Protein AF-0000000081336484 (afdb_homodimer)

InterPro domains:
  IPR008622 Flagellar protein FliT [PF05400] (4-94)

Radius of gyration: 21.66 Å; Cα contacts (8 Å, |Δi|>4): 142; chains: 2; bounding box: 27×75×52 Å

Sequence (196 aa):
MSHALQRIDETREALVDALAQRNWDAIGELDLGCRAVIDEALHNAPVDEGALREKLESLLAVYQQLLEVTTGERQAIFEEMSQINRAQNASKVYHLFGMSHALQRIDETREALVDALAQRNWDAIGELDLGCRAVIDEALHNAPVDEGALREKLESLLAVYQQLLEVTTGERQAIFEEMSQINRAQNASKVYHLFG

Structure (mmCIF, N/CA/C/O backbone):
data_AF-0000000081336484-model_v1
#
loop_
_entity.id
_entity.type
_entity.pdbx_description
1 polymer 'Flagellar protein FliT'
#
loop_
_atom_site.group_PDB
_atom_site.id
_atom_site.type_symbol
_atom_site.label_atom_id
_atom_site.label_alt_id
_atom_site.label_comp_id
_atom_site.label_asym_id
_atom_site.label_entity_id
_atom_site.label_seq_id
_atom_site.pdbx_PDB_ins_code
_atom_site.Cartn_x
_atom_site.Cartn_y
_atom_site.Cartn_z
_atom_site.occupancy
_atom_site.B_iso_or_equiv
_atom_site.auth_seq_id
_atom_site.auth_comp_id
_atom_site.auth_asym_id
_atom_site.auth_atom_id
_atom_site.pdbx_PDB_model_num
ATOM 1 N N . MET A 1 1 ? -10.133 26.406 -0.044 1 64.25 1 MET A N 1
ATOM 2 C CA . MET A 1 1 ? -9.055 25.422 -0.149 1 64.25 1 MET A CA 1
ATOM 3 C C . MET A 1 1 ? -8.195 25.688 -1.378 1 64.25 1 MET A C 1
ATOM 5 O O . MET A 1 1 ? -8.695 26.172 -2.398 1 64.25 1 MET A O 1
ATOM 9 N N . SER A 1 2 ? -6.906 25.656 -1.178 1 79.88 2 SER A N 1
ATOM 10 C CA . SER A 1 2 ? -6.012 25.922 -2.303 1 79.88 2 SER A CA 1
ATOM 11 C C . SER A 1 2 ? -6.176 24.875 -3.395 1 79.88 2 SER A C 1
ATOM 13 O O . SER A 1 2 ? -6.672 23.766 -3.135 1 79.88 2 SER A O 1
ATOM 15 N N . HIS A 1 3 ? -5.953 25.281 -4.492 1 83.25 3 HIS A N 1
ATOM 16 C CA . HIS A 1 3 ? -6.051 24.375 -5.637 1 83.25 3 HIS A CA 1
ATOM 17 C C . HIS A 1 3 ? -5.219 23.125 -5.422 1 83.25 3 HIS A C 1
ATOM 19 O O . HIS A 1 3 ? -5.664 22.016 -5.742 1 83.25 3 HIS A O 1
ATOM 25 N N . ALA A 1 4 ? -4.133 23.297 -4.824 1 83.38 4 ALA A N 1
ATOM 26 C CA . ALA A 1 4 ? -3.229 22.172 -4.594 1 83.38 4 ALA A CA 1
ATOM 27 C C . ALA A 1 4 ? -3.83 21.172 -3.604 1 83.38 4 ALA A C 1
ATOM 29 O O . ALA A 1 4 ? -3.709 19.953 -3.785 1 83.38 4 ALA A O 1
ATOM 30 N N . LEU A 1 5 ? -4.527 21.609 -2.609 1 88.56 5 LEU A N 1
ATOM 31 C CA . LEU A 1 5 ? -5.156 20.734 -1.617 1 88.56 5 LEU A CA 1
ATOM 32 C C . LEU A 1 5 ? -6.348 20 -2.217 1 88.56 5 LEU A C 1
ATOM 34 O O . LEU A 1 5 ? -6.598 18.844 -1.885 1 88.56 5 LEU A O 1
ATOM 38 N N . GLN A 1 6 ? -6.953 20.719 -3.021 1 89.69 6 GLN A N 1
ATOM 39 C CA . GLN A 1 6 ? -8.086 20.094 -3.703 1 89.69 6 GLN A CA 1
ATOM 40 C C . GLN A 1 6 ? -7.629 18.938 -4.586 1 89.69 6 GLN A C 1
ATOM 42 O O . GLN A 1 6 ? -8.328 17.922 -4.711 1 89.69 6 GLN A O 1
ATOM 47 N N . ARG A 1 7 ? -6.535 19.078 -5.117 1 91.75 7 ARG A N 1
ATOM 48 C CA . ARG A 1 7 ? -6.008 18.031 -5.988 1 91.75 7 ARG A CA 1
ATOM 49 C C . ARG A 1 7 ? -5.66 16.781 -5.191 1 91.75 7 ARG A C 1
ATOM 51 O O . ARG A 1 7 ? -5.758 15.664 -5.707 1 91.75 7 ARG A O 1
ATOM 58 N N . ILE A 1 8 ? -5.297 16.875 -3.982 1 94.25 8 ILE A N 1
ATOM 59 C CA . ILE A 1 8 ? -5.031 15.734 -3.119 1 94.25 8 ILE A CA 1
ATOM 60 C C . ILE A 1 8 ? -6.324 14.953 -2.887 1 94.25 8 ILE A C 1
ATOM 62 O O . ILE A 1 8 ? -6.336 13.727 -2.955 1 94.25 8 ILE A O 1
ATOM 66 N N . ASP A 1 9 ? -7.41 15.734 -2.654 1 95.31 9 ASP A N 1
ATOM 67 C CA . ASP A 1 9 ? -8.703 15.078 -2.455 1 95.31 9 ASP A CA 1
ATOM 68 C C . ASP A 1 9 ? -9.141 14.336 -3.715 1 95.31 9 ASP A C 1
ATOM 70 O O . ASP A 1 9 ? -9.656 13.219 -3.637 1 95.31 9 ASP A O 1
ATOM 74 N N . GLU A 1 10 ? -8.891 14.969 -4.801 1 96.06 10 GLU A N 1
ATOM 75 C CA . GLU A 1 10 ? -9.305 14.375 -6.07 1 96.06 10 GLU A CA 1
ATOM 76 C C . GLU A 1 10 ? -8.516 13.094 -6.359 1 96.06 10 GLU A C 1
ATOM 78 O O . GLU A 1 10 ? -9.094 12.086 -6.777 1 96.06 10 GLU A O 1
ATOM 83 N N . THR A 1 11 ? -7.246 13.141 -6.109 1 96.06 11 THR A N 1
ATOM 84 C CA . THR A 1 11 ? -6.414 11.961 -6.348 1 96.06 11 THR A CA 1
ATOM 85 C C . THR A 1 11 ? -6.734 10.859 -5.344 1 96.06 11 THR A C 1
ATOM 87 O O . THR A 1 11 ? -6.746 9.68 -5.691 1 96.06 11 THR A O 1
ATOM 90 N N . ARG A 1 12 ? -6.988 11.227 -4.145 1 97.81 12 ARG A N 1
ATOM 91 C CA . ARG A 1 12 ? -7.398 10.273 -3.121 1 97.81 12 ARG A CA 1
ATOM 92 C C . ARG A 1 12 ? -8.672 9.547 -3.531 1 97.81 12 ARG A C 1
ATOM 94 O O . ARG A 1 12 ? -8.75 8.32 -3.445 1 97.81 12 ARG A O 1
ATOM 101 N N . GLU A 1 13 ? -9.641 10.336 -4.012 1 98.12 13 GLU A N 1
ATOM 102 C CA . GLU A 1 13 ? -10.906 9.75 -4.438 1 98.12 13 GLU A CA 1
ATOM 103 C C . GLU A 1 13 ? -10.719 8.82 -5.625 1 98.12 13 GLU A C 1
ATOM 105 O O . GLU A 1 13 ? -11.359 7.766 -5.707 1 98.12 13 GLU A O 1
ATOM 110 N N . ALA A 1 14 ? -9.883 9.211 -6.512 1 98.19 14 ALA A N 1
ATOM 111 C CA . ALA A 1 14 ? -9.594 8.367 -7.672 1 98.19 14 ALA A CA 1
ATOM 112 C C . ALA A 1 14 ? -8.93 7.062 -7.25 1 98.19 14 ALA A C 1
ATOM 114 O O . ALA A 1 14 ? -9.234 6 -7.797 1 98.19 14 ALA A O 1
ATOM 115 N N . LEU A 1 15 ? -8.07 7.109 -6.281 1 98.62 15 LEU A N 1
ATOM 116 C CA . LEU A 1 15 ? -7.43 5.91 -5.754 1 98.62 15 LEU A CA 1
ATOM 117 C C . LEU A 1 15 ? -8.453 4.988 -5.098 1 98.62 15 LEU A C 1
ATOM 119 O O . LEU A 1 15 ? -8.398 3.771 -5.277 1 98.62 15 LEU A O 1
ATOM 123 N N . VAL A 1 16 ? -9.391 5.574 -4.402 1 98.44 16 VAL A N 1
ATOM 124 C CA . VAL A 1 16 ? -10.438 4.809 -3.736 1 98.44 16 VAL A CA 1
ATOM 125 C C . VAL A 1 16 ? -11.305 4.105 -4.781 1 98.44 16 VAL A C 1
ATOM 127 O O . VAL A 1 16 ? -11.625 2.924 -4.633 1 98.44 16 VAL A O 1
ATOM 130 N N . ASP A 1 17 ? -11.609 4.871 -5.781 1 98.38 17 ASP A N 1
ATOM 131 C CA . ASP A 1 17 ? -12.414 4.305 -6.863 1 98.38 17 ASP A CA 1
ATOM 132 C C . ASP A 1 17 ? -11.672 3.164 -7.555 1 98.38 17 ASP A C 1
ATOM 134 O O . ASP A 1 17 ? -12.266 2.119 -7.844 1 98.38 17 ASP A O 1
ATOM 138 N N . ALA A 1 18 ? -10.398 3.369 -7.883 1 98.25 18 ALA A N 1
ATOM 139 C CA . ALA A 1 18 ? -9.586 2.342 -8.531 1 98.25 18 ALA A CA 1
ATOM 140 C C . ALA A 1 18 ? -9.461 1.103 -7.648 1 98.25 18 ALA A C 1
ATOM 142 O O . ALA A 1 18 ? -9.492 -0.026 -8.141 1 98.25 18 ALA A O 1
ATOM 143 N N . LEU A 1 19 ? -9.32 1.273 -6.375 1 97.94 19 LEU A N 1
ATOM 144 C CA . LEU A 1 19 ? -9.234 0.157 -5.441 1 97.94 19 LEU A CA 1
ATOM 145 C C . LEU A 1 19 ? -10.531 -0.647 -5.434 1 97.94 19 LEU A C 1
ATOM 147 O O . LEU A 1 19 ? -10.5 -1.88 -5.445 1 97.94 19 LEU A O 1
ATOM 151 N N . ALA A 1 20 ? -11.695 0.087 -5.43 1 96.88 20 ALA A N 1
ATOM 152 C CA . ALA A 1 20 ? -13 -0.564 -5.426 1 96.88 20 ALA A CA 1
ATOM 153 C C . ALA A 1 20 ? -13.172 -1.456 -6.652 1 96.88 20 ALA A C 1
ATOM 155 O O . ALA A 1 20 ? -13.844 -2.488 -6.59 1 96.88 20 ALA A O 1
ATOM 156 N N . GLN A 1 21 ? -12.484 -1.122 -7.73 1 96.75 21 GLN A N 1
ATOM 157 C CA . GLN A 1 21 ? -12.586 -1.864 -8.984 1 96.75 21 GLN A CA 1
ATOM 158 C C . GLN A 1 21 ? -11.422 -2.842 -9.133 1 96.75 21 GLN A C 1
ATOM 160 O O . GLN A 1 21 ? -11.32 -3.549 -10.141 1 96.75 21 GLN A O 1
ATOM 165 N N . ARG A 1 22 ? -10.555 -2.838 -8.125 1 94.5 22 ARG A N 1
ATOM 166 C CA . ARG A 1 22 ? -9.344 -3.65 -8.164 1 94.5 22 ARG A CA 1
ATOM 167 C C . ARG A 1 22 ? -8.57 -3.424 -9.461 1 94.5 22 ARG A C 1
ATOM 169 O O . ARG A 1 22 ? -8.07 -4.375 -10.062 1 94.5 22 ARG A O 1
ATOM 176 N N . ASN A 1 23 ? -8.625 -2.219 -9.906 1 96.75 23 ASN A N 1
ATOM 177 C CA . ASN A 1 23 ? -7.875 -1.837 -11.094 1 96.75 23 ASN A CA 1
ATOM 178 C C . ASN A 1 23 ? -6.438 -1.456 -10.758 1 96.75 23 ASN A C 1
ATOM 180 O O . ASN A 1 23 ? -6.117 -0.273 -10.625 1 96.75 23 ASN A O 1
ATOM 184 N N . TRP A 1 24 ? -5.578 -2.395 -10.727 1 95.62 24 TRP A N 1
ATOM 185 C CA . TRP A 1 24 ? -4.23 -2.248 -10.18 1 95.62 24 TRP A CA 1
ATOM 186 C C . TRP A 1 24 ? -3.365 -1.389 -11.102 1 95.62 24 TRP A C 1
ATOM 188 O O . TRP A 1 24 ? -2.475 -0.673 -10.633 1 95.62 24 TRP A O 1
ATOM 198 N N . ASP A 1 25 ? -3.633 -1.466 -12.383 1 95.62 25 ASP A N 1
ATOM 199 C CA . ASP A 1 25 ? -2.934 -0.576 -13.312 1 95.62 25 ASP A CA 1
ATOM 200 C C . ASP A 1 25 ? -3.26 0.886 -13.016 1 95.62 25 ASP A C 1
ATOM 202 O O . ASP A 1 25 ? -2.361 1.729 -12.961 1 95.62 25 ASP A O 1
ATOM 206 N N . ALA A 1 26 ? -4.473 1.183 -12.898 1 97.31 26 ALA A N 1
ATOM 207 C CA . ALA A 1 26 ? -4.895 2.539 -12.562 1 97.31 26 ALA A CA 1
ATOM 208 C C . ALA A 1 26 ? -4.309 2.982 -11.227 1 97.31 26 ALA A C 1
ATOM 210 O O . ALA A 1 26 ? -3.865 4.125 -11.078 1 97.31 26 ALA A O 1
ATOM 211 N N . ILE A 1 27 ? -4.324 2.107 -10.203 1 97.88 27 ILE A N 1
ATOM 212 C CA . ILE A 1 27 ? -3.785 2.424 -8.883 1 97.88 27 ILE A CA 1
ATOM 213 C C . ILE A 1 27 ? -2.324 2.85 -9.008 1 97.88 27 ILE A C 1
ATOM 215 O O . ILE A 1 27 ? -1.908 3.85 -8.422 1 97.88 27 ILE A O 1
ATOM 219 N N . GLY A 1 28 ? -1.555 2.135 -9.781 1 97.62 28 GLY A N 1
ATOM 220 C CA . GLY A 1 28 ? -0.157 2.475 -10 1 97.62 28 GLY A CA 1
ATOM 221 C C . GLY A 1 28 ? 0.037 3.85 -10.609 1 97.62 28 GLY A C 1
ATOM 222 O O . GLY A 1 28 ? 0.86 4.637 -10.133 1 97.62 28 GLY A O 1
ATOM 223 N N . GLU A 1 29 ? -0.688 4.125 -11.648 1 97.31 29 GLU A N 1
ATOM 224 C CA . GLU A 1 29 ? -0.594 5.414 -12.336 1 97.31 29 GLU A CA 1
ATOM 225 C C . GLU A 1 29 ? -1.031 6.555 -11.422 1 97.31 29 GLU A C 1
ATOM 227 O O . GLU A 1 29 ? -0.384 7.605 -11.375 1 97.31 29 GLU A O 1
ATOM 232 N N . LEU A 1 30 ? -2.117 6.367 -10.727 1 98.12 30 LEU A N 1
ATOM 233 C CA . LEU A 1 30 ? -2.65 7.375 -9.82 1 98.12 30 LEU A CA 1
ATOM 234 C C . LEU A 1 30 ? -1.688 7.633 -8.664 1 98.12 30 LEU A C 1
ATOM 236 O O . LEU A 1 30 ? -1.558 8.766 -8.203 1 98.12 30 LEU A O 1
ATOM 240 N N . ASP A 1 31 ? -1.023 6.59 -8.156 1 98.25 31 ASP A N 1
ATOM 241 C CA . ASP A 1 31 ? -0.041 6.762 -7.09 1 98.25 31 ASP A CA 1
ATOM 242 C C . ASP A 1 31 ? 1.105 7.664 -7.539 1 98.25 31 ASP A C 1
ATOM 244 O O . ASP A 1 31 ? 1.537 8.547 -6.793 1 98.25 31 ASP A O 1
ATOM 248 N N . LEU A 1 32 ? 1.598 7.516 -8.734 1 96.44 32 LEU A N 1
ATOM 249 C CA . LEU A 1 32 ? 2.658 8.359 -9.273 1 96.44 32 LEU A CA 1
ATOM 250 C C . LEU A 1 32 ? 2.207 9.812 -9.359 1 96.44 32 LEU A C 1
ATOM 252 O O . LEU A 1 32 ? 2.941 10.719 -8.953 1 96.44 32 LEU A O 1
ATOM 256 N N . GLY A 1 33 ? 1.033 9.961 -9.891 1 96.44 33 GLY A N 1
ATOM 257 C CA . GLY A 1 33 ? 0.488 11.312 -9.953 1 96.44 33 GLY A CA 1
ATOM 258 C C . GLY A 1 33 ? 0.292 11.945 -8.586 1 96.44 33 GLY A C 1
ATOM 259 O O . GLY A 1 33 ? 0.528 13.141 -8.414 1 96.44 33 GLY A O 1
ATOM 260 N N . CYS A 1 34 ? -0.128 11.133 -7.664 1 96.81 34 CYS A N 1
ATOM 261 C CA . CYS A 1 34 ? -0.377 11.594 -6.301 1 96.81 34 CYS A CA 1
ATOM 262 C C . CYS A 1 34 ? 0.897 12.141 -5.668 1 96.81 34 CYS A C 1
ATOM 264 O O . CYS A 1 34 ? 0.852 13.109 -4.906 1 96.81 34 CYS A O 1
ATOM 266 N N . ARG A 1 35 ? 2.047 11.594 -5.906 1 95.25 35 ARG A N 1
ATOM 267 C CA . ARG A 1 35 ? 3.322 12.039 -5.355 1 95.25 35 ARG A CA 1
ATOM 268 C C . ARG A 1 35 ? 3.668 13.445 -5.832 1 95.25 35 ARG A C 1
ATOM 270 O O . ARG A 1 35 ? 4.148 14.273 -5.055 1 95.25 35 ARG A O 1
ATOM 277 N N . ALA A 1 36 ? 3.336 13.617 -7.082 1 94.06 36 ALA A N 1
ATOM 278 C CA . ALA A 1 36 ? 3.572 14.945 -7.637 1 94.06 36 ALA A CA 1
ATOM 279 C C . ALA A 1 36 ? 2.645 15.977 -7.004 1 94.06 36 ALA A C 1
ATOM 281 O O . ALA A 1 36 ? 3.059 17.109 -6.723 1 94.06 36 ALA A O 1
ATOM 282 N N . VAL A 1 37 ? 1.397 15.633 -6.801 1 93.81 37 VAL A N 1
ATOM 283 C CA . VAL A 1 37 ? 0.395 16.5 -6.195 1 93.81 37 VAL A CA 1
ATOM 284 C C . VAL A 1 37 ? 0.813 16.859 -4.77 1 93.81 37 VAL A C 1
ATOM 286 O O . VAL A 1 37 ? 0.724 18.016 -4.363 1 93.81 37 VAL A O 1
ATOM 289 N N . ILE A 1 38 ? 1.27 15.891 -4.047 1 93.81 38 ILE A N 1
ATOM 290 C CA . ILE A 1 38 ? 1.712 16.094 -2.672 1 93.81 38 ILE A CA 1
ATOM 291 C C . ILE A 1 38 ? 2.916 17.031 -2.652 1 93.81 38 ILE A C 1
ATOM 293 O O . ILE A 1 38 ? 2.969 17.969 -1.852 1 93.81 38 ILE A O 1
ATOM 297 N N . ASP A 1 39 ? 3.836 16.781 -3.521 1 92.06 39 ASP A N 1
ATOM 298 C CA . ASP A 1 39 ? 5.035 17.594 -3.607 1 92.06 39 ASP A CA 1
ATOM 299 C C . ASP A 1 39 ? 4.68 19.062 -3.879 1 92.06 39 ASP A C 1
ATOM 301 O O . ASP A 1 39 ? 5.238 19.969 -3.254 1 92.06 39 ASP A O 1
ATOM 305 N N . GLU A 1 40 ? 3.795 19.203 -4.785 1 89.31 40 GLU A N 1
ATOM 306 C CA . GLU A 1 40 ? 3.35 20.562 -5.109 1 89.31 40 GLU A CA 1
ATOM 307 C C . GLU A 1 40 ? 2.721 21.234 -3.896 1 89.31 40 GLU A C 1
ATOM 309 O O . GLU A 1 40 ? 2.998 22.406 -3.621 1 89.31 40 GLU A O 1
ATOM 314 N N . ALA A 1 41 ? 1.916 20.531 -3.174 1 89 41 ALA A N 1
ATOM 315 C CA . ALA A 1 41 ? 1.229 21.094 -2.01 1 89 41 ALA A CA 1
ATOM 316 C C . ALA A 1 41 ? 2.221 21.438 -0.902 1 89 41 ALA A C 1
ATOM 318 O O . ALA A 1 41 ? 2.033 22.422 -0.176 1 89 41 ALA A O 1
ATOM 319 N N . LEU A 1 42 ? 3.254 20.672 -0.8 1 87 42 LEU A N 1
ATOM 320 C CA . LEU A 1 42 ? 4.234 20.844 0.266 1 87 42 LEU A CA 1
ATOM 321 C C . LEU A 1 42 ? 5.148 22.031 -0.027 1 87 42 LEU A C 1
ATOM 323 O O . LEU A 1 42 ? 5.637 22.688 0.896 1 87 42 LEU A O 1
ATOM 327 N N . HIS A 1 43 ? 5.402 22.344 -1.266 1 84.12 43 HIS A N 1
ATOM 328 C CA . HIS A 1 43 ? 6.43 23.328 -1.614 1 84.12 43 HIS A CA 1
ATOM 329 C C . HIS A 1 43 ? 5.812 24.609 -2.164 1 84.12 43 HIS A C 1
ATOM 331 O O . HIS A 1 43 ? 6.441 25.672 -2.135 1 84.12 43 HIS A O 1
ATOM 337 N N . ASN A 1 44 ? 4.785 24.531 -2.742 1 69.06 44 ASN A N 1
ATOM 338 C CA . ASN A 1 44 ? 4.281 25.703 -3.438 1 69.06 44 ASN A CA 1
ATOM 339 C C . ASN A 1 44 ? 3.109 26.344 -2.693 1 69.06 44 ASN A C 1
ATOM 341 O O . ASN A 1 44 ? 2.752 27.484 -2.951 1 69.06 44 ASN A O 1
ATOM 345 N N . ALA A 1 45 ? 2.436 25.766 -1.866 1 58.75 45 ALA A N 1
ATOM 346 C CA . ALA A 1 45 ? 1.193 26.391 -1.435 1 58.75 45 ALA A CA 1
ATOM 347 C C . ALA A 1 45 ? 1.333 26.984 -0.031 1 58.75 45 ALA A C 1
ATOM 349 O O . ALA A 1 45 ? 2.092 26.453 0.791 1 58.75 45 ALA A O 1
ATOM 350 N N . PRO A 1 46 ? 1.136 28.219 0.038 1 59.81 46 PRO A N 1
ATOM 351 C CA . PRO A 1 46 ? 0.871 28.609 1.426 1 59.81 46 PRO A CA 1
ATOM 352 C C . PRO A 1 46 ? 0.012 27.594 2.17 1 59.81 46 PRO A C 1
ATOM 354 O O . PRO A 1 46 ? -1.103 27.281 1.736 1 59.81 46 PRO A O 1
ATOM 357 N N . VAL A 1 47 ? 0.765 26.672 2.795 1 64.56 47 VAL A N 1
ATOM 358 C CA . VAL A 1 47 ? -0.042 25.516 3.166 1 64.56 47 VAL A CA 1
ATOM 359 C C . VAL A 1 47 ? -0.632 25.719 4.559 1 64.56 47 VAL A C 1
ATOM 361 O O . VAL A 1 47 ? 0.069 26.156 5.48 1 64.56 47 VAL A O 1
ATOM 364 N N . ASP A 1 48 ? -1.914 26.203 4.609 1 78.5 48 ASP A N 1
ATOM 365 C CA . ASP A 1 48 ? -2.627 25.922 5.852 1 78.5 48 ASP A CA 1
ATOM 366 C C . ASP A 1 48 ? -2.271 24.531 6.391 1 78.5 48 ASP A C 1
ATOM 368 O O . ASP A 1 48 ? -2.814 23.531 5.938 1 78.5 48 ASP A O 1
ATOM 372 N N . GLU A 1 49 ? -1.289 24.562 7.332 1 81 49 GLU A N 1
ATOM 373 C CA . GLU A 1 49 ? -0.739 23.312 7.855 1 81 49 GLU A CA 1
ATOM 374 C C . GLU A 1 49 ? -1.844 22.391 8.367 1 81 49 GLU A C 1
ATOM 376 O O . GLU A 1 49 ? -1.774 21.172 8.188 1 81 49 GLU A O 1
ATOM 381 N N . GLY A 1 50 ? -2.793 23.016 8.977 1 84.75 50 GLY A N 1
ATOM 382 C CA . GLY A 1 50 ? -3.906 22.219 9.461 1 84.75 50 GLY A CA 1
ATOM 383 C C . GLY A 1 50 ? -4.68 21.531 8.352 1 84.75 50 GLY A C 1
ATOM 384 O O . GLY A 1 50 ? -5 20.344 8.453 1 84.75 50 GLY A O 1
ATOM 385 N N . ALA A 1 51 ? -4.953 22.359 7.336 1 87.44 51 ALA A N 1
ATOM 386 C CA . ALA A 1 51 ? -5.684 21.797 6.207 1 87.44 51 ALA A CA 1
ATOM 387 C C . ALA A 1 51 ? -4.871 20.703 5.512 1 87.44 51 ALA A C 1
ATOM 389 O O . ALA A 1 51 ? -5.41 19.672 5.141 1 87.44 51 ALA A O 1
ATOM 390 N N . LEU A 1 52 ? -3.621 20.984 5.301 1 90.12 52 LEU A N 1
ATOM 391 C CA . LEU A 1 52 ? -2.75 20 4.664 1 90.12 52 LEU A CA 1
ATOM 392 C C . LEU A 1 52 ? -2.648 18.734 5.508 1 90.12 52 LEU A C 1
ATOM 394 O O . LEU A 1 52 ? -2.711 17.625 4.977 1 90.12 52 LEU A O 1
ATOM 398 N N . ARG A 1 53 ? -2.482 18.891 6.789 1 89.94 53 ARG A N 1
ATOM 399 C CA . ARG A 1 53 ? -2.43 17.75 7.703 1 89.94 53 ARG A CA 1
ATOM 400 C C . ARG A 1 53 ? -3.668 16.875 7.559 1 89.94 53 ARG A C 1
ATOM 402 O O . ARG A 1 53 ? -3.561 15.648 7.484 1 89.94 53 ARG A O 1
ATOM 409 N N . GLU A 1 54 ? -4.766 17.484 7.484 1 90.88 54 GLU A N 1
ATOM 410 C CA . GLU A 1 54 ? -6.016 16.75 7.34 1 90.88 54 GLU A CA 1
ATOM 411 C C . GLU A 1 54 ? -6.043 15.953 6.031 1 90.88 54 GLU A C 1
ATOM 413 O O . GLU A 1 54 ? -6.508 14.812 5.996 1 90.88 54 GLU A O 1
ATOM 418 N N . LYS A 1 55 ? -5.578 16.531 5 1 93.56 55 LYS A N 1
ATOM 419 C CA . LYS A 1 55 ? -5.547 15.867 3.703 1 93.56 55 LYS A CA 1
ATOM 420 C C . LYS A 1 55 ? -4.574 14.695 3.715 1 93.56 55 LYS A C 1
ATOM 422 O O . LYS A 1 55 ? -4.875 13.625 3.172 1 93.56 55 LYS A O 1
ATOM 427 N N . LEU A 1 56 ? -3.48 14.922 4.312 1 94.75 56 LEU A N 1
ATOM 428 C CA . LEU A 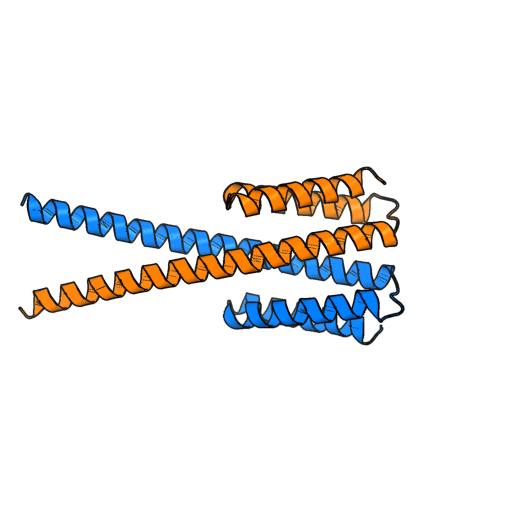1 56 ? -2.477 13.867 4.387 1 94.75 56 LEU A CA 1
ATOM 429 C C . LEU A 1 56 ? -2.977 12.703 5.234 1 94.75 56 LEU A C 1
ATOM 431 O O . LEU A 1 56 ? -2.727 11.539 4.906 1 94.75 56 LEU A O 1
ATOM 435 N N . GLU A 1 57 ? -3.637 12.984 6.23 1 94.69 57 GLU A N 1
ATOM 436 C CA . GLU A 1 57 ? -4.215 11.945 7.078 1 94.69 57 GLU A CA 1
ATOM 437 C C . GLU A 1 57 ? -5.223 11.102 6.305 1 94.69 57 GLU A C 1
ATOM 439 O O . GLU A 1 57 ? -5.219 9.867 6.406 1 94.69 57 GLU A O 1
ATOM 444 N N . SER A 1 58 ? -6.043 11.781 5.645 1 96.69 58 SER A N 1
ATOM 445 C CA . SER A 1 58 ? -7.047 11.078 4.852 1 96.69 58 SER A CA 1
ATOM 446 C C . SER A 1 58 ? -6.398 10.227 3.764 1 96.69 58 SER A C 1
ATOM 448 O O . SER A 1 58 ? -6.828 9.102 3.512 1 96.69 58 SER A O 1
ATOM 450 N N . LEU A 1 59 ? -5.418 10.797 3.133 1 97.81 59 LEU A N 1
ATOM 451 C CA . LEU A 1 59 ? -4.703 10.062 2.092 1 97.81 59 LEU A CA 1
ATOM 452 C C . LEU A 1 59 ? -3.963 8.867 2.68 1 97.81 59 LEU A C 1
ATOM 454 O O . LEU A 1 59 ? -3.949 7.789 2.086 1 97.81 59 LEU A O 1
ATOM 458 N N . LEU A 1 60 ? -3.379 9.016 3.801 1 98.19 60 LEU A N 1
ATOM 459 C CA . LEU A 1 60 ? -2.672 7.93 4.473 1 98.19 60 LEU A CA 1
ATOM 460 C C . LEU A 1 60 ? -3.609 6.758 4.75 1 98.19 60 LEU A C 1
ATOM 462 O O . LEU A 1 60 ? -3.23 5.598 4.57 1 98.19 60 LEU A O 1
ATOM 466 N N . ALA A 1 61 ? -4.809 7.035 5.125 1 97.69 61 ALA A N 1
ATOM 467 C CA . ALA A 1 61 ? -5.789 5.98 5.367 1 97.69 61 ALA A CA 1
ATOM 468 C C . ALA A 1 61 ? -6.055 5.176 4.094 1 97.69 61 ALA A C 1
ATOM 470 O O . ALA A 1 61 ? -6.211 3.955 4.148 1 97.69 61 ALA A O 1
ATOM 471 N N . VAL A 1 62 ? -6.109 5.84 3.002 1 98.38 62 VAL A N 1
ATOM 472 C CA . VAL A 1 62 ? -6.332 5.164 1.729 1 98.38 62 VAL A CA 1
ATOM 473 C C . VAL A 1 62 ? -5.137 4.27 1.4 1 98.38 62 VAL A C 1
ATOM 475 O O . VAL A 1 62 ? -5.305 3.129 0.963 1 98.38 62 VAL A O 1
ATOM 478 N N . TYR A 1 63 ? -3.988 4.762 1.603 1 98.5 63 TYR A N 1
ATOM 479 C CA . TYR A 1 63 ? -2.797 3.977 1.297 1 98.5 63 TYR A CA 1
ATOM 480 C C . TYR A 1 63 ? -2.688 2.77 2.221 1 98.5 63 TYR A C 1
ATOM 482 O O . TYR A 1 63 ? -2.223 1.704 1.809 1 98.5 63 TYR A O 1
ATOM 490 N N . GLN A 1 64 ? -3.094 2.922 3.434 1 98.5 64 GLN A N 1
ATOM 491 C CA . GLN A 1 64 ? -3.133 1.775 4.332 1 98.5 64 GLN A CA 1
ATOM 492 C C . GLN A 1 64 ? -4.098 0.71 3.826 1 98.5 64 GLN A C 1
ATOM 494 O O . GLN A 1 64 ? -3.805 -0.485 3.893 1 98.5 64 GLN A O 1
ATOM 499 N N . GLN A 1 65 ? -5.176 1.159 3.383 1 98.19 65 GLN A N 1
ATOM 500 C CA . GLN A 1 65 ? -6.145 0.226 2.818 1 98.19 65 GLN A CA 1
ATOM 501 C C . GLN A 1 65 ? -5.59 -0.455 1.57 1 98.19 65 GLN A C 1
ATOM 503 O O . GLN A 1 65 ? -5.742 -1.666 1.398 1 98.19 65 GLN A O 1
ATOM 508 N N . LEU A 1 66 ? -5.039 0.349 0.684 1 98.62 66 LEU A N 1
ATOM 509 C CA . LEU A 1 66 ? -4.426 -0.201 -0.521 1 98.62 66 LEU A CA 1
ATOM 510 C C . LEU A 1 66 ? -3.389 -1.262 -0.168 1 98.62 66 LEU A C 1
ATOM 512 O O . LEU A 1 66 ? -3.357 -2.332 -0.78 1 98.62 66 LEU A O 1
ATOM 516 N N . LEU A 1 67 ? -2.592 -0.976 0.813 1 98.5 67 LEU A N 1
ATOM 517 C CA . LEU A 1 67 ? -1.561 -1.917 1.233 1 98.5 67 LEU A CA 1
ATOM 518 C C . LEU A 1 67 ? -2.182 -3.209 1.754 1 98.5 67 LEU A C 1
ATOM 520 O O . LEU A 1 67 ? -1.741 -4.305 1.396 1 98.5 67 LEU A O 1
ATOM 524 N N . GLU A 1 68 ? -3.164 -3.1 2.578 1 97.44 68 GLU A N 1
ATOM 525 C CA . GLU A 1 68 ? -3.838 -4.27 3.133 1 97.44 68 GLU A CA 1
ATOM 526 C C . GLU A 1 68 ? -4.402 -5.156 2.025 1 97.44 68 GLU A C 1
ATOM 528 O O . GLU A 1 68 ? -4.164 -6.363 2.008 1 97.44 68 GLU A O 1
ATOM 533 N N . VAL A 1 69 ? -5.07 -4.562 1.15 1 97.5 69 VAL A N 1
ATOM 534 C CA . VAL A 1 69 ? -5.723 -5.312 0.083 1 97.5 69 VAL A CA 1
ATOM 535 C C . VAL A 1 69 ? -4.668 -5.945 -0.822 1 97.5 69 VAL A C 1
ATOM 537 O O . VAL A 1 69 ? -4.785 -7.113 -1.207 1 97.5 69 VAL A O 1
ATOM 540 N N . THR A 1 70 ? -3.723 -5.156 -1.144 1 97.06 70 THR A N 1
ATOM 541 C CA . THR A 1 70 ? -2.707 -5.645 -2.068 1 97.06 70 THR A CA 1
ATOM 542 C C . THR A 1 70 ? -1.894 -6.77 -1.434 1 97.06 70 THR A C 1
ATOM 544 O O . THR A 1 70 ? -1.564 -7.754 -2.096 1 97.06 70 THR A O 1
ATOM 547 N N . THR A 1 71 ? -1.554 -6.617 -0.237 1 97 71 THR A N 1
ATOM 548 C CA . THR A 1 71 ? -0.83 -7.672 0.467 1 97 71 THR A CA 1
ATOM 549 C C . THR A 1 71 ? -1.678 -8.938 0.568 1 97 71 THR A C 1
ATOM 551 O O . THR A 1 71 ? -1.167 -10.047 0.407 1 97 71 THR A O 1
ATOM 554 N N . GLY A 1 72 ? -2.908 -8.758 0.883 1 96.19 72 GLY A N 1
ATOM 555 C CA . GLY A 1 72 ? -3.814 -9.891 0.909 1 96.19 72 GLY A CA 1
ATOM 556 C C . GLY A 1 72 ? -3.912 -10.609 -0.424 1 96.19 72 GLY A C 1
ATOM 557 O O . GLY A 1 72 ? -3.893 -11.836 -0.474 1 96.19 72 GLY A O 1
ATOM 558 N N . GLU A 1 73 ? -4.016 -9.898 -1.467 1 95.5 73 GLU A N 1
ATOM 559 C CA . GLU A 1 73 ? -4.074 -10.484 -2.803 1 95.5 73 GLU A CA 1
ATOM 560 C C . GLU A 1 73 ? -2.781 -11.219 -3.145 1 95.5 73 GLU A C 1
ATOM 562 O O . GLU A 1 73 ? -2.811 -12.312 -3.709 1 95.5 73 GLU A O 1
ATOM 567 N N . ARG A 1 74 ? -1.767 -10.555 -2.83 1 96.19 74 ARG A N 1
ATOM 568 C CA . ARG A 1 74 ? -0.477 -11.203 -3.047 1 96.19 74 ARG A CA 1
ATOM 569 C C . ARG A 1 74 ? -0.418 -12.562 -2.348 1 96.19 74 ARG A C 1
ATOM 571 O O . ARG A 1 74 ? 0.023 -13.547 -2.936 1 96.19 74 ARG A O 1
ATOM 578 N N . GLN A 1 75 ? -0.844 -12.562 -1.162 1 96.25 75 GLN A N 1
ATOM 579 C CA . GLN A 1 75 ? -0.835 -13.797 -0.389 1 96.25 75 GLN A CA 1
ATOM 580 C C . GLN A 1 75 ? -1.743 -14.844 -1.022 1 96.25 75 GLN A C 1
ATOM 582 O O . GLN A 1 75 ? -1.384 -16.016 -1.097 1 96.25 75 GLN A O 1
ATOM 587 N N . ALA A 1 76 ? -2.863 -14.461 -1.446 1 96.19 76 ALA A N 1
ATOM 588 C CA . ALA A 1 76 ? -3.818 -15.383 -2.062 1 96.19 76 ALA A CA 1
ATOM 589 C C . ALA A 1 76 ? -3.248 -15.992 -3.338 1 96.19 76 ALA A C 1
ATOM 591 O O . ALA A 1 76 ? -3.361 -17.203 -3.561 1 96.19 76 ALA A O 1
ATOM 592 N N . ILE A 1 77 ? -2.635 -15.195 -4.117 1 95.81 77 ILE A N 1
ATOM 593 C CA . ILE A 1 77 ? -2.055 -15.688 -5.363 1 95.81 77 ILE A CA 1
ATOM 594 C C . ILE A 1 77 ? -0.904 -16.641 -5.055 1 95.81 77 ILE A C 1
ATOM 596 O O . ILE A 1 77 ? -0.762 -17.688 -5.703 1 95.81 77 ILE A O 1
ATOM 600 N N . PHE A 1 78 ? -0.112 -16.312 -4.105 1 95.19 78 PHE A N 1
ATOM 601 C CA . PHE A 1 78 ? 1.012 -17.156 -3.711 1 95.19 78 PHE A CA 1
ATOM 602 C C . PHE A 1 78 ? 0.526 -18.531 -3.252 1 95.19 78 PHE A C 1
ATOM 604 O O . PHE A 1 78 ? 1.111 -19.547 -3.611 1 95.19 78 PHE A O 1
ATOM 611 N N . GLU A 1 79 ? -0.524 -18.5 -2.514 1 96.19 79 GLU A N 1
ATOM 612 C CA . GLU A 1 79 ? -1.088 -19.766 -2.033 1 96.19 79 GLU A CA 1
ATOM 613 C C . GLU A 1 79 ? -1.628 -20.609 -3.189 1 96.19 79 GLU A C 1
ATOM 615 O O . GLU A 1 79 ? -1.438 -21.828 -3.223 1 96.19 79 GLU A O 1
ATOM 620 N N . GLU A 1 80 ? -2.268 -19.953 -4.059 1 95.75 80 GLU A N 1
ATOM 621 C CA . GLU A 1 80 ? -2.76 -20.656 -5.238 1 95.75 80 GLU A CA 1
ATOM 622 C C . GLU A 1 80 ? -1.609 -21.25 -6.051 1 95.75 80 GLU A C 1
ATOM 624 O O . GLU A 1 80 ? -1.671 -22.406 -6.477 1 95.75 80 GLU A O 1
ATOM 629 N N . MET A 1 81 ? -0.678 -20.516 -6.223 1 95.19 81 MET A N 1
ATOM 630 C CA . MET A 1 81 ? 0.49 -20.969 -6.969 1 95.19 81 MET A CA 1
ATOM 631 C C . MET A 1 81 ? 1.147 -22.156 -6.27 1 95.19 81 MET A C 1
ATOM 633 O O . MET A 1 81 ? 1.546 -23.125 -6.926 1 95.19 81 MET A O 1
ATOM 637 N N . SER A 1 82 ? 1.218 -22 -5.047 1 95.19 82 SER A N 1
ATOM 638 C CA . SER A 1 82 ? 1.813 -23.094 -4.266 1 95.19 82 SER A CA 1
ATOM 639 C C . SER A 1 82 ? 1.017 -24.375 -4.41 1 95.19 82 SER A C 1
ATOM 641 O O . SER A 1 82 ? 1.595 -25.469 -4.496 1 95.19 82 SER A O 1
ATOM 643 N N . GLN A 1 83 ? -0.209 -24.219 -4.379 1 94.19 83 GLN A N 1
ATOM 644 C CA . GLN A 1 83 ? -1.078 -25.375 -4.547 1 94.19 83 GLN A CA 1
ATOM 645 C C . GLN A 1 83 ? -0.877 -26.031 -5.914 1 94.19 83 GLN A C 1
ATOM 647 O O . GLN A 1 83 ? -0.825 -27.25 -6.023 1 94.19 83 GLN A O 1
ATOM 652 N N . ILE A 1 84 ? -0.689 -25.25 -6.855 1 91.44 84 ILE A N 1
ATOM 653 C CA . ILE A 1 84 ? -0.469 -25.75 -8.211 1 91.44 84 ILE A CA 1
ATOM 654 C C . ILE A 1 84 ? 0.869 -26.484 -8.273 1 91.44 84 ILE A C 1
ATOM 656 O O . ILE A 1 84 ? 0.961 -27.578 -8.844 1 91.44 84 ILE A O 1
ATOM 660 N N . ASN A 1 85 ? 1.814 -25.906 -7.723 1 90.31 85 ASN A N 1
ATOM 661 C CA . ASN A 1 85 ? 3.143 -26.516 -7.734 1 90.31 85 ASN A CA 1
ATOM 662 C C . ASN A 1 85 ? 3.158 -27.844 -6.984 1 90.31 85 ASN A C 1
ATOM 664 O O . ASN A 1 85 ? 3.771 -28.812 -7.438 1 90.31 85 ASN A O 1
ATOM 668 N N . ARG A 1 86 ? 2.445 -27.812 -6.027 1 91.69 86 ARG A N 1
ATOM 669 C CA . ARG A 1 86 ? 2.383 -29.047 -5.254 1 91.69 86 ARG A CA 1
ATOM 670 C C . ARG A 1 86 ? 1.658 -30.141 -6.031 1 91.69 86 ARG A C 1
ATOM 672 O O . ARG A 1 86 ? 2.078 -31.312 -6.02 1 91.69 86 ARG A O 1
ATOM 679 N N . ALA A 1 87 ? 0.682 -29.812 -6.652 1 86.19 87 ALA A N 1
ATOM 680 C CA . ALA A 1 87 ? -0.078 -30.766 -7.461 1 86.19 87 ALA A CA 1
ATOM 681 C C . ALA A 1 87 ? 0.755 -31.281 -8.633 1 86.19 87 ALA A C 1
ATOM 683 O O . ALA A 1 87 ? 0.72 -32.469 -8.945 1 86.19 87 ALA A O 1
ATOM 684 N N . GLN A 1 88 ? 1.473 -30.484 -9.195 1 84 88 GLN A N 1
ATOM 685 C CA . GLN A 1 88 ? 2.324 -30.859 -10.32 1 84 88 GLN A CA 1
ATOM 686 C C . GLN A 1 88 ? 3.424 -31.812 -9.875 1 84 88 GLN A C 1
ATOM 688 O O . GLN A 1 88 ? 3.723 -32.781 -10.57 1 84 88 GLN A O 1
ATOM 693 N N . ASN A 1 89 ? 3.912 -31.469 -8.812 1 85.25 89 ASN A N 1
ATOM 694 C CA . ASN A 1 89 ? 4.977 -32.312 -8.297 1 85.25 89 ASN A CA 1
ATOM 695 C C . ASN A 1 89 ? 4.449 -33.688 -7.898 1 85.25 89 ASN A C 1
ATOM 697 O O . ASN A 1 89 ? 5.125 -34.688 -8.102 1 85.25 89 ASN A O 1
ATOM 701 N N . ALA A 1 90 ? 3.34 -33.719 -7.336 1 84.19 90 ALA A N 1
ATOM 702 C CA . ALA A 1 90 ? 2.711 -34.969 -6.973 1 84.19 90 ALA A CA 1
ATOM 703 C C . ALA A 1 90 ? 2.404 -35.812 -8.211 1 84.19 90 ALA A C 1
ATOM 705 O O . ALA A 1 90 ? 2.617 -37.031 -8.219 1 84.19 90 ALA A O 1
ATOM 706 N N . SER A 1 91 ? 1.942 -35.281 -9.234 1 80.5 91 SER A N 1
ATOM 707 C CA . SER A 1 91 ? 1.621 -35.969 -10.477 1 80.5 91 SER A CA 1
ATOM 708 C C . SER A 1 91 ? 2.875 -36.531 -11.141 1 80.5 91 SER A C 1
ATOM 710 O O . SER A 1 91 ? 2.857 -37.625 -11.664 1 80.5 91 SER A O 1
ATOM 712 N N . LYS A 1 92 ? 3.918 -35.844 -11.078 1 80.38 92 LYS A N 1
ATOM 713 C CA . LYS A 1 92 ? 5.184 -36.281 -11.656 1 80.38 92 LYS A CA 1
ATOM 714 C C . LYS A 1 92 ? 5.711 -37.531 -10.922 1 80.38 92 LYS A C 1
ATOM 716 O O . LYS A 1 92 ? 6.227 -38.438 -11.555 1 80.38 92 LYS A O 1
ATOM 721 N N . VAL A 1 93 ? 5.594 -37.531 -9.711 1 79.56 93 VAL A N 1
ATOM 722 C CA . VAL A 1 93 ? 6.078 -38.625 -8.891 1 79.56 93 VAL A CA 1
ATOM 723 C C . VAL A 1 93 ? 5.254 -39.875 -9.172 1 79.56 93 VAL A C 1
ATOM 725 O O . VAL A 1 93 ? 5.801 -40.969 -9.312 1 79.56 93 VAL A O 1
ATOM 728 N N . TYR A 1 94 ? 4.023 -39.594 -9.336 1 76.88 94 TYR A N 1
ATOM 729 C CA . TYR A 1 94 ? 3.141 -40.719 -9.625 1 76.88 94 TYR A CA 1
ATOM 730 C C . TYR A 1 94 ? 3.434 -41.281 -11 1 76.88 94 TYR A C 1
ATOM 732 O O . TYR A 1 94 ? 3.396 -42.5 -11.18 1 76.88 94 TYR A O 1
ATOM 740 N N . HIS A 1 95 ? 3.781 -40.625 -11.875 1 73.56 95 HIS A N 1
ATOM 741 C CA . HIS A 1 95 ? 4.078 -41.125 -13.219 1 73.56 95 HIS A CA 1
ATOM 742 C C . HIS A 1 95 ? 5.445 -41.781 -13.258 1 73.56 95 HIS A C 1
ATOM 744 O O . HIS A 1 95 ? 5.66 -42.719 -14.055 1 73.56 95 HIS A O 1
ATOM 750 N N . LEU A 1 96 ? 6.379 -41.406 -12.406 1 70.69 96 LEU A N 1
ATOM 751 C CA . LEU A 1 96 ? 7.703 -42.031 -12.398 1 70.69 96 LEU A CA 1
ATOM 752 C C . LEU A 1 96 ? 7.66 -43.375 -11.727 1 70.69 96 LEU A C 1
ATOM 754 O O . LEU A 1 96 ? 8.438 -44.281 -12.078 1 70.69 96 LEU A O 1
ATOM 758 N N . PHE A 1 97 ? 6.773 -43.562 -10.781 1 71.44 97 PHE A N 1
ATOM 759 C CA . PHE A 1 97 ? 6.793 -44.812 -10.039 1 71.44 97 PHE A CA 1
ATOM 760 C C . PHE A 1 97 ? 5.57 -45.688 -10.375 1 71.44 97 PHE A C 1
ATOM 762 O O . PHE A 1 97 ? 5.426 -46.781 -9.875 1 71.44 97 PHE A 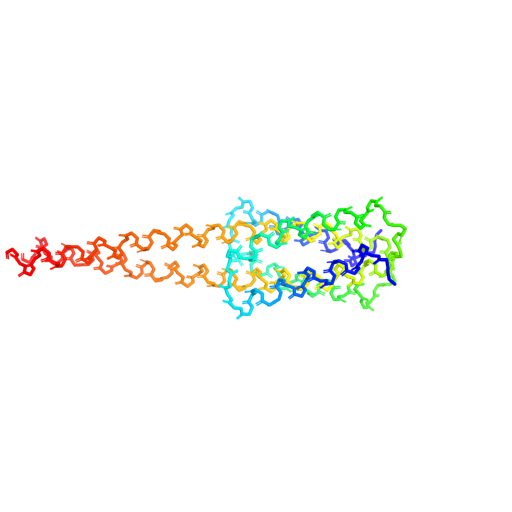O 1
ATOM 769 N N . GLY A 1 98 ? 4.738 -45.156 -11.102 1 52.28 98 GLY A N 1
ATOM 770 C CA . GLY A 1 98 ? 3.686 -46.031 -11.562 1 52.28 98 GLY A CA 1
ATOM 771 C C . GLY A 1 98 ? 3.971 -46.656 -12.922 1 52.28 98 GLY A C 1
ATOM 772 O O . GLY A 1 98 ? 4.879 -46.188 -13.633 1 52.28 98 GLY A O 1
ATOM 773 N N . MET B 1 1 ? 9.789 16.625 21.016 1 63.91 1 MET B N 1
ATOM 774 C CA . MET B 1 1 ? 8.75 15.914 20.297 1 63.91 1 MET B CA 1
ATOM 775 C C . MET B 1 1 ? 7.887 15.086 21.234 1 63.91 1 MET B C 1
ATOM 777 O O . MET B 1 1 ? 8.383 14.586 22.25 1 63.91 1 MET B O 1
ATOM 781 N N . SER B 1 2 ? 6.59 15.188 21.078 1 79.75 2 SER B N 1
ATOM 782 C CA . SER B 1 2 ? 5.703 14.438 21.953 1 79.75 2 SER B CA 1
ATOM 783 C C . SER B 1 2 ? 5.914 12.938 21.812 1 79.75 2 SER B C 1
ATOM 785 O O . SER B 1 2 ? 6.445 12.477 20.797 1 79.75 2 SER B O 1
ATOM 787 N N . HIS B 1 3 ? 5.703 12.312 22.812 1 83.31 3 HIS B N 1
ATOM 788 C CA . HIS B 1 3 ? 5.855 10.867 22.812 1 83.31 3 HIS B CA 1
ATOM 789 C C . HIS B 1 3 ? 5.066 10.227 21.672 1 83.31 3 HIS B C 1
ATOM 791 O O . HIS B 1 3 ? 5.559 9.312 21 1 83.31 3 HIS B O 1
ATOM 797 N N . ALA B 1 4 ? 3.959 10.75 21.406 1 83.44 4 ALA B N 1
ATOM 798 C CA . ALA B 1 4 ? 3.094 10.211 20.359 1 83.44 4 ALA B CA 1
ATOM 799 C C . ALA B 1 4 ? 3.717 10.391 18.984 1 83.44 4 ALA B C 1
ATOM 801 O O . ALA B 1 4 ? 3.65 9.492 18.141 1 83.44 4 ALA B O 1
ATOM 802 N N . LEU B 1 5 ? 4.375 11.477 18.719 1 88.44 5 LEU B N 1
ATOM 803 C CA . LEU B 1 5 ? 5.023 11.75 17.438 1 88.44 5 LEU B CA 1
ATOM 804 C C . LEU B 1 5 ? 6.254 10.867 17.25 1 88.44 5 LEU B C 1
ATOM 806 O O . LEU B 1 5 ? 6.543 10.422 16.141 1 88.44 5 LEU B O 1
ATOM 810 N N . GLN B 1 6 ? 6.84 10.68 18.328 1 89.56 6 GLN B N 1
ATOM 811 C CA . GLN B 1 6 ? 8.008 9.805 18.281 1 89.56 6 GLN B CA 1
ATOM 812 C C . GLN B 1 6 ? 7.609 8.383 17.906 1 89.56 6 GLN B C 1
ATOM 814 O O . GLN B 1 6 ? 8.344 7.688 17.203 1 89.56 6 GLN B O 1
ATOM 819 N N . ARG B 1 7 ? 6.512 8.008 18.328 1 91.69 7 ARG B N 1
ATOM 820 C CA . ARG B 1 7 ? 6.043 6.656 18.031 1 91.69 7 ARG B CA 1
ATOM 821 C C . ARG B 1 7 ? 5.734 6.496 16.547 1 91.69 7 ARG B C 1
ATOM 823 O O . ARG B 1 7 ? 5.891 5.406 15.984 1 91.69 7 ARG B O 1
ATOM 830 N N . ILE B 1 8 ? 5.332 7.5 15.875 1 94.12 8 ILE B N 1
ATOM 831 C CA . ILE B 1 8 ? 5.102 7.457 14.438 1 94.12 8 ILE B CA 1
ATOM 832 C C . ILE B 1 8 ? 6.422 7.215 13.703 1 94.12 8 ILE B C 1
ATOM 834 O O . ILE B 1 8 ? 6.484 6.402 12.781 1 94.12 8 ILE B O 1
ATOM 838 N N . ASP B 1 9 ? 7.473 7.918 14.195 1 95.19 9 ASP B N 1
ATOM 839 C CA . ASP B 1 9 ? 8.789 7.723 13.586 1 95.19 9 ASP B CA 1
ATOM 840 C C . ASP B 1 9 ? 9.281 6.293 13.789 1 95.19 9 ASP B C 1
ATOM 842 O O . ASP B 1 9 ? 9.836 5.688 12.867 1 95.19 9 ASP B O 1
ATOM 846 N N . GLU B 1 10 ? 9.031 5.812 14.938 1 96 10 GLU B N 1
ATOM 847 C CA . GLU B 1 10 ? 9.484 4.465 15.266 1 96 10 GLU B CA 1
ATOM 848 C C . GLU B 1 10 ? 8.758 3.42 14.422 1 96 10 GLU B C 1
ATOM 850 O O . GLU B 1 10 ? 9.383 2.49 13.898 1 96 10 GLU B O 1
ATOM 855 N N . THR B 1 11 ? 7.48 3.6 14.273 1 96.12 11 THR B N 1
ATOM 856 C CA . THR B 1 11 ? 6.703 2.654 13.477 1 96.12 11 THR B CA 1
ATOM 857 C C . THR B 1 11 ? 7.055 2.777 12 1 96.12 11 THR B C 1
ATOM 859 O O . THR B 1 11 ? 7.125 1.773 11.281 1 96.12 11 THR B O 1
ATOM 862 N N . ARG B 1 12 ? 7.266 3.961 11.555 1 97.88 12 ARG B N 1
ATOM 863 C CA . ARG B 1 12 ? 7.695 4.195 10.18 1 97.88 12 ARG B CA 1
ATOM 864 C C . ARG B 1 12 ? 9.008 3.477 9.891 1 97.88 12 ARG B C 1
ATOM 866 O O . ARG B 1 12 ? 9.133 2.791 8.875 1 97.88 12 ARG B O 1
ATOM 873 N N . GLU B 1 13 ? 9.945 3.615 10.828 1 98.12 13 GLU B N 1
ATOM 874 C CA . GLU B 1 13 ? 11.242 2.973 10.664 1 98.12 13 GLU B CA 1
ATOM 875 C C . GLU B 1 13 ? 11.109 1.453 10.656 1 98.12 13 GLU B C 1
ATOM 877 O O . GLU B 1 13 ? 11.797 0.768 9.891 1 98.12 13 GLU B O 1
ATOM 882 N N . ALA B 1 14 ? 10.273 0.97 11.492 1 98.25 14 ALA B N 1
ATOM 883 C CA . ALA B 1 14 ? 10.039 -0.47 11.539 1 98.25 14 ALA B CA 1
ATOM 884 C C . ALA B 1 14 ? 9.43 -0.971 10.234 1 98.25 14 ALA B C 1
ATOM 886 O O . ALA B 1 14 ? 9.789 -2.045 9.742 1 98.25 14 ALA B O 1
ATOM 887 N N . LEU B 1 15 ? 8.555 -0.213 9.656 1 98.62 15 LEU B N 1
ATOM 888 C CA . LEU B 1 15 ? 7.949 -0.563 8.375 1 98.62 15 LEU B CA 1
ATOM 889 C C . LEU B 1 15 ? 9 -0.575 7.27 1 98.62 15 LEU B C 1
ATOM 891 O O . LEU B 1 15 ? 9 -1.47 6.418 1 98.62 15 LEU B O 1
ATOM 895 N N . VAL B 1 16 ? 9.891 0.366 7.32 1 98.44 16 VAL B N 1
ATOM 896 C CA . VAL B 1 16 ? 10.961 0.457 6.328 1 98.44 16 VAL B CA 1
ATOM 897 C C . VAL B 1 16 ? 11.875 -0.76 6.441 1 98.44 16 VAL B C 1
ATOM 899 O O . VAL B 1 16 ? 12.242 -1.362 5.43 1 98.44 16 VAL B O 1
ATOM 902 N N . ASP B 1 17 ? 12.164 -1.067 7.664 1 98.31 17 ASP B N 1
ATOM 903 C CA . ASP B 1 17 ? 13.016 -2.232 7.902 1 98.31 17 ASP B CA 1
ATOM 904 C C . ASP B 1 17 ? 12.336 -3.512 7.418 1 98.31 17 ASP B C 1
ATOM 906 O O . ASP B 1 17 ? 12.977 -4.355 6.785 1 98.31 17 ASP B O 1
ATOM 910 N N . ALA B 1 18 ? 11.062 -3.697 7.754 1 98.25 18 ALA B N 1
ATOM 911 C CA . ALA B 1 18 ? 10.305 -4.871 7.324 1 98.25 18 ALA B CA 1
ATOM 912 C C . ALA B 1 18 ? 10.227 -4.945 5.805 1 98.25 18 ALA B C 1
ATOM 914 O O . ALA B 1 18 ? 10.312 -6.027 5.223 1 98.25 18 ALA B O 1
ATOM 915 N N . LEU B 1 19 ? 10.039 -3.842 5.156 1 98 19 LEU B N 1
ATOM 916 C CA . LEU B 1 19 ? 9.984 -3.799 3.697 1 98 19 LEU B CA 1
ATOM 917 C C . LEU B 1 19 ? 11.312 -4.238 3.092 1 98 19 LEU B C 1
ATOM 919 O O . LEU B 1 19 ? 11.336 -5.008 2.127 1 98 19 LEU B O 1
ATOM 923 N N . ALA B 1 20 ? 12.453 -3.73 3.689 1 96.94 20 ALA B N 1
ATOM 924 C CA . ALA B 1 20 ? 13.789 -4.078 3.205 1 96.94 20 ALA B CA 1
ATOM 925 C C . ALA B 1 20 ? 14.016 -5.586 3.266 1 96.94 20 ALA B C 1
ATOM 927 O O . ALA B 1 20 ? 14.727 -6.145 2.43 1 96.94 20 ALA B O 1
ATOM 928 N N . GLN B 1 21 ? 13.336 -6.254 4.184 1 96.75 21 GLN B N 1
ATOM 929 C CA . GLN B 1 21 ? 13.484 -7.691 4.375 1 96.75 21 GLN B CA 1
ATOM 930 C C . GLN B 1 21 ? 12.367 -8.461 3.672 1 96.75 21 GLN B C 1
ATOM 932 O O . GLN B 1 21 ? 12.32 -9.695 3.732 1 96.75 21 GLN B O 1
ATOM 937 N N . ARG B 1 22 ? 11.477 -7.699 3.029 1 94.44 22 ARG B N 1
ATOM 938 C CA . ARG B 1 22 ? 10.305 -8.281 2.389 1 94.44 22 ARG B CA 1
ATOM 939 C C . ARG B 1 22 ? 9.547 -9.195 3.35 1 94.44 22 ARG B C 1
ATOM 941 O O . ARG B 1 22 ? 9.102 -10.273 2.963 1 94.44 22 ARG B O 1
ATOM 948 N N . ASN B 1 23 ? 9.562 -8.805 4.574 1 96.81 23 ASN B N 1
ATOM 949 C CA . ASN B 1 23 ? 8.828 -9.531 5.598 1 96.81 23 ASN B CA 1
ATOM 950 C C . ASN B 1 23 ? 7.363 -9.094 5.652 1 96.81 23 ASN B C 1
ATOM 952 O O . ASN B 1 23 ? 6.992 -8.273 6.496 1 96.81 23 ASN B O 1
ATOM 956 N N . TRP B 1 24 ? 6.551 -9.688 4.871 1 95.69 24 TRP B N 1
ATOM 957 C CA . TRP B 1 24 ? 5.188 -9.234 4.621 1 95.69 24 TRP B CA 1
ATOM 958 C C . TRP B 1 24 ? 4.305 -9.461 5.844 1 95.69 24 TRP B C 1
ATOM 960 O O . TRP B 1 24 ? 3.377 -8.695 6.098 1 95.69 24 TRP B O 1
ATOM 970 N N . ASP B 1 25 ? 4.605 -10.508 6.586 1 95.75 25 ASP B N 1
ATOM 971 C CA . ASP B 1 25 ? 3.885 -10.711 7.84 1 95.75 25 ASP B CA 1
ATOM 972 C C . ASP B 1 25 ? 4.137 -9.562 8.812 1 95.75 25 ASP B C 1
ATOM 974 O O . ASP B 1 25 ? 3.201 -9.047 9.422 1 95.75 25 ASP B O 1
ATOM 978 N N . ALA B 1 26 ? 5.332 -9.234 8.992 1 97.31 26 ALA B N 1
ATOM 979 C CA . ALA B 1 26 ? 5.688 -8.117 9.867 1 97.31 26 ALA B CA 1
ATOM 980 C C . ALA B 1 26 ? 5.055 -6.816 9.375 1 97.31 26 ALA B C 1
ATOM 982 O O . ALA B 1 26 ? 4.559 -6.02 10.18 1 97.31 26 ALA B O 1
ATOM 983 N N . ILE B 1 27 ? 5.098 -6.551 8.047 1 97.88 27 ILE B N 1
ATOM 984 C CA . ILE B 1 27 ? 4.52 -5.34 7.473 1 97.88 27 ILE B CA 1
ATOM 985 C C . ILE B 1 27 ? 3.045 -5.242 7.852 1 97.88 27 ILE B C 1
ATOM 987 O O . ILE B 1 27 ? 2.574 -4.18 8.266 1 97.88 27 ILE B O 1
ATOM 991 N N . GLY B 1 28 ? 2.32 -6.32 7.758 1 97.62 28 GLY B N 1
ATOM 992 C CA . GLY B 1 28 ? 0.914 -6.34 8.125 1 97.62 28 GLY B CA 1
ATOM 993 C C . GLY B 1 28 ? 0.673 -5.98 9.578 1 97.62 28 GLY B C 1
ATOM 994 O O . GLY B 1 28 ? -0.195 -5.164 9.891 1 97.62 28 GLY B O 1
ATOM 995 N N . GLU B 1 29 ? 1.41 -6.598 10.453 1 97.38 29 GLU B N 1
ATOM 996 C CA . GLU B 1 29 ? 1.272 -6.348 11.883 1 97.38 29 GLU B CA 1
ATOM 997 C C . GLU B 1 29 ? 1.641 -4.906 12.227 1 97.38 29 GLU B C 1
ATOM 999 O O . GLU B 1 29 ? 0.946 -4.254 13.008 1 97.38 29 GLU B O 1
ATOM 1004 N N . LEU B 1 30 ? 2.715 -4.43 11.68 1 98.12 30 LEU B N 1
ATOM 1005 C CA . LEU B 1 30 ? 3.188 -3.07 11.93 1 98.12 30 LEU B CA 1
ATOM 1006 C C . LEU B 1 30 ? 2.191 -2.045 11.398 1 98.12 30 LEU B C 1
ATOM 1008 O O . LEU B 1 30 ? 2.006 -0.984 12 1 98.12 30 LEU B O 1
ATOM 1012 N N . ASP B 1 31 ? 1.562 -2.318 10.242 1 98.19 31 ASP B N 1
ATOM 1013 C CA . ASP B 1 31 ? 0.554 -1.415 9.695 1 98.19 31 ASP B CA 1
ATOM 1014 C C . ASP B 1 31 ? -0.623 -1.258 10.656 1 98.19 31 ASP B C 1
ATOM 1016 O O . ASP B 1 31 ? -1.108 -0.146 10.875 1 98.19 31 ASP B O 1
ATOM 1020 N N . LEU B 1 32 ? -1.089 -2.307 11.273 1 96.38 32 LEU B N 1
ATOM 1021 C CA . LEU B 1 32 ? -2.174 -2.252 12.242 1 96.38 32 LEU B CA 1
ATOM 1022 C C . LEU B 1 32 ? -1.782 -1.4 13.445 1 96.38 32 LEU B C 1
ATOM 1024 O O . LEU B 1 32 ? -2.562 -0.557 13.898 1 96.38 32 LEU B O 1
ATOM 1028 N N . GLY B 1 33 ? -0.604 -1.672 13.922 1 96.44 33 GLY B N 1
ATOM 1029 C CA . GLY B 1 33 ? -0.114 -0.873 15.039 1 96.44 33 GLY B CA 1
ATOM 1030 C C . GLY B 1 33 ? 0.033 0.598 14.695 1 96.44 33 GLY B C 1
ATOM 1031 O O . GLY B 1 33 ? -0.248 1.464 15.531 1 96.44 33 GLY B O 1
ATOM 1032 N N . CYS B 1 34 ? 0.459 0.846 13.5 1 96.88 34 CYS B N 1
ATOM 1033 C CA . CYS B 1 34 ? 0.667 2.211 13.023 1 96.88 34 CYS B CA 1
ATOM 1034 C C . CYS B 1 34 ? -0.638 2.996 13.039 1 96.88 34 CYS B C 1
ATOM 1036 O O . CYS B 1 34 ? -0.643 4.195 13.336 1 96.88 34 CYS B O 1
ATOM 1038 N N . ARG B 1 35 ? -1.762 2.436 12.734 1 95.25 35 ARG B N 1
ATOM 1039 C CA . ARG B 1 35 ? -3.064 3.094 12.727 1 95.25 35 ARG B CA 1
ATOM 1040 C C . ARG B 1 35 ? -3.445 3.574 14.125 1 95.25 35 ARG B C 1
ATOM 1042 O O . ARG B 1 35 ? -3.965 4.68 14.281 1 95.25 35 ARG B O 1
ATOM 1049 N N . ALA B 1 36 ? -3.104 2.711 15.039 1 94.12 36 ALA B N 1
ATOM 1050 C CA . ALA B 1 36 ? -3.377 3.086 16.422 1 94.12 36 ALA B CA 1
ATOM 1051 C C . ALA B 1 36 ? -2.498 4.258 16.859 1 94.12 36 ALA B C 1
ATOM 1053 O O . ALA B 1 36 ? -2.957 5.16 17.562 1 94.12 36 ALA B O 1
ATOM 1054 N N . VAL B 1 37 ? -1.238 4.238 16.484 1 93.75 37 VAL B N 1
ATOM 1055 C CA . VAL B 1 37 ? -0.277 5.285 16.812 1 93.75 37 VAL B CA 1
ATOM 1056 C C . VAL B 1 37 ? -0.73 6.613 16.203 1 93.75 37 VAL B C 1
ATOM 1058 O O . VAL B 1 37 ? -0.688 7.652 16.875 1 93.75 37 VAL B O 1
ATOM 1061 N N . ILE B 1 38 ? -1.172 6.578 14.992 1 93.75 38 ILE B N 1
ATOM 1062 C CA . ILE B 1 38 ? -1.646 7.77 14.297 1 93.75 38 ILE B CA 1
ATOM 1063 C C . ILE B 1 38 ? -2.883 8.32 15.008 1 93.75 38 ILE B C 1
ATOM 1065 O O . ILE B 1 38 ? -2.982 9.523 15.25 1 93.75 38 ILE B O 1
ATOM 1069 N N . ASP B 1 39 ? -3.779 7.445 15.312 1 92 39 ASP B N 1
ATOM 1070 C CA . ASP B 1 39 ? -5.008 7.84 15.992 1 92 39 ASP B CA 1
ATOM 1071 C C . ASP B 1 39 ? -4.703 8.539 17.312 1 92 39 ASP B C 1
ATOM 1073 O O . ASP B 1 39 ? -5.297 9.57 17.625 1 92 39 ASP B O 1
ATOM 1077 N N . GLU B 1 40 ? -3.807 7.941 18.016 1 89.25 40 GLU B N 1
ATOM 1078 C CA . GLU B 1 40 ? -3.406 8.539 19.281 1 89.25 40 GLU B CA 1
ATOM 1079 C C . GLU B 1 40 ? -2.824 9.93 19.078 1 89.25 40 GLU B C 1
ATOM 1081 O O . GLU B 1 40 ? -3.146 10.859 19.828 1 89.25 40 GLU B O 1
ATOM 1086 N N . ALA B 1 41 ? -2.004 10.094 18.094 1 88.88 41 ALA B N 1
ATOM 1087 C CA . ALA B 1 41 ? -1.36 11.383 17.828 1 88.88 41 ALA B CA 1
ATOM 1088 C C . ALA B 1 41 ? -2.383 12.43 17.391 1 88.88 41 ALA B C 1
ATOM 1090 O O . ALA B 1 41 ? -2.244 13.609 17.719 1 88.88 41 ALA B O 1
ATOM 1091 N N . LEU B 1 42 ? -3.387 11.992 16.719 1 86.81 42 LEU B N 1
ATOM 1092 C CA . LEU B 1 42 ? -4.391 12.898 16.172 1 86.81 42 LEU B CA 1
ATOM 1093 C C . LEU B 1 42 ? -5.34 13.375 17.281 1 86.81 42 LEU B C 1
ATOM 1095 O O . LEU B 1 42 ? -5.863 14.484 17.203 1 86.81 42 LEU B O 1
ATOM 1099 N N . HIS B 1 43 ? -5.578 12.594 18.281 1 83.94 43 HIS B N 1
ATOM 1100 C CA . HIS B 1 43 ? -6.633 12.883 19.25 1 83.94 43 HIS B CA 1
ATOM 1101 C C . HIS B 1 43 ? -6.043 13.273 20.609 1 83.94 43 HIS B C 1
ATOM 1103 O O . HIS B 1 43 ? -6.703 13.945 21.406 1 83.94 43 HIS B O 1
ATOM 1109 N N . ASN B 1 44 ? -5.012 12.797 20.922 1 68.56 44 ASN B N 1
ATOM 1110 C CA . ASN B 1 44 ? -4.531 13.008 22.281 1 68.56 44 ASN B CA 1
ATOM 1111 C C . ASN B 1 44 ? -3.408 14.047 22.312 1 68.56 44 ASN B C 1
ATOM 1113 O O . ASN B 1 44 ? -3.092 14.586 23.375 1 68.56 44 ASN B O 1
ATOM 1117 N N . ALA B 1 45 ? -2.742 14.336 21.359 1 58.34 45 ALA B N 1
ATOM 1118 C CA . ALA B 1 45 ? -1.535 15.125 21.609 1 58.34 45 ALA B CA 1
ATOM 1119 C C . ALA B 1 45 ? -1.732 16.578 21.203 1 58.34 45 ALA B C 1
ATOM 1121 O O . ALA B 1 45 ? -2.482 16.875 20.266 1 58.34 45 ALA B O 1
ATOM 1122 N N . PRO B 1 46 ? -1.575 17.438 22.141 1 59.34 46 PRO B N 1
ATOM 1123 C CA . PRO B 1 46 ? -1.355 18.766 21.594 1 59.34 46 PRO B CA 1
ATOM 1124 C C . PRO B 1 46 ? -0.471 18.766 20.344 1 59.34 46 PRO B C 1
ATOM 1126 O O . PRO B 1 46 ? 0.668 18.281 20.406 1 59.34 46 PRO B O 1
ATOM 1129 N N . VAL B 1 47 ? -1.183 18.594 19.219 1 64.56 47 VAL B N 1
ATOM 1130 C CA . VAL B 1 47 ? -0.327 18.203 18.109 1 64.56 47 VAL B CA 1
ATOM 1131 C C . VAL B 1 47 ? 0.225 19.453 17.422 1 64.56 47 VAL B C 1
ATOM 1133 O O . VAL B 1 47 ? -0.51 20.422 17.188 1 64.56 47 VAL B O 1
ATOM 1136 N N . ASP B 1 48 ? 1.468 19.875 17.812 1 78.31 48 ASP B N 1
ATOM 1137 C CA . ASP B 1 48 ? 2.166 20.703 16.828 1 78.31 48 ASP B CA 1
ATOM 1138 C C . ASP B 1 48 ? 1.85 20.266 15.406 1 78.31 48 ASP B C 1
ATOM 1140 O O . ASP B 1 48 ? 2.438 19.297 14.906 1 78.31 48 ASP B O 1
ATOM 1144 N N . GLU B 1 49 ? 0.846 20.984 14.836 1 80.88 49 GLU B N 1
ATOM 1145 C CA . GLU B 1 49 ? 0.334 20.609 13.516 1 80.88 49 GLU B CA 1
ATOM 1146 C C . GLU B 1 49 ? 1.466 20.484 12.5 1 80.88 49 GLU B C 1
ATOM 1148 O O . GLU B 1 49 ? 1.447 19.594 11.656 1 80.88 49 GLU B O 1
ATOM 1153 N N . GLY B 1 50 ? 2.381 21.375 12.625 1 84.62 50 GLY B N 1
ATOM 1154 C CA . GLY B 1 50 ? 3.516 21.312 11.719 1 84.62 50 GLY B CA 1
ATOM 1155 C C . GLY B 1 50 ? 4.336 20.047 11.883 1 84.62 50 GLY B C 1
ATOM 1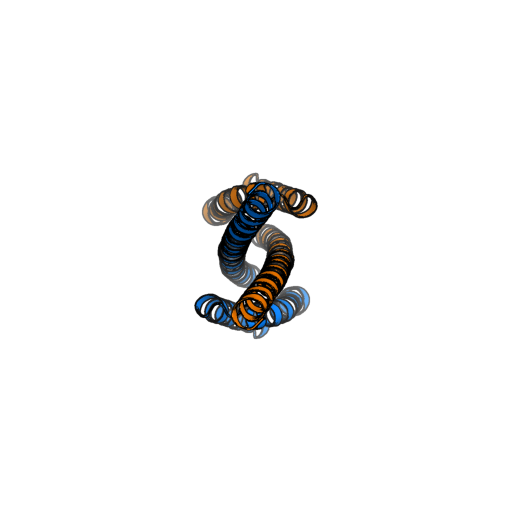156 O O . GLY B 1 50 ? 4.703 19.406 10.898 1 84.62 50 GLY B O 1
ATOM 1157 N N . ALA B 1 51 ? 4.586 19.766 13.172 1 87.38 51 ALA B N 1
ATOM 1158 C CA . ALA B 1 51 ? 5.359 18.562 13.445 1 87.38 51 ALA B CA 1
ATOM 1159 C C . ALA B 1 51 ? 4.605 17.312 13 1 87.38 51 ALA B C 1
ATOM 1161 O O . ALA B 1 51 ? 5.191 16.391 12.414 1 87.38 51 ALA B O 1
ATOM 1162 N N . LEU B 1 52 ? 3.352 17.266 13.312 1 90 52 LEU B N 1
ATOM 1163 C CA . LEU B 1 52 ? 2.529 16.125 12.922 1 90 52 LEU B CA 1
ATOM 1164 C C . LEU B 1 52 ? 2.461 16 11.406 1 90 52 LEU B C 1
ATOM 1166 O O . LEU B 1 52 ? 2.58 14.906 10.859 1 90 52 LEU B O 1
ATOM 1170 N N . ARG B 1 53 ? 2.268 17.094 10.734 1 89.88 53 ARG B N 1
ATOM 1171 C CA . ARG B 1 53 ? 2.24 17.109 9.273 1 89.88 53 ARG B CA 1
ATOM 1172 C C . ARG B 1 53 ? 3.516 16.516 8.695 1 89.88 53 ARG B C 1
ATOM 1174 O O . ARG B 1 53 ? 3.459 15.695 7.773 1 89.88 53 ARG B O 1
ATOM 1181 N N . GLU B 1 54 ? 4.59 16.859 9.234 1 90.88 54 GLU B N 1
ATOM 1182 C CA . GLU B 1 54 ? 5.871 16.344 8.766 1 90.88 54 GLU B CA 1
ATOM 1183 C C . GLU B 1 54 ? 5.949 14.828 8.961 1 90.88 54 GLU B C 1
ATOM 1185 O O . GLU B 1 54 ? 6.465 14.117 8.094 1 90.88 54 GLU B O 1
ATOM 1190 N N . LYS B 1 55 ? 5.48 14.359 10.047 1 93.5 55 LYS B N 1
ATOM 1191 C CA . LYS B 1 55 ? 5.5 12.922 10.32 1 93.5 55 LYS B CA 1
ATOM 1192 C C . LYS B 1 55 ? 4.574 12.172 9.367 1 93.5 55 LYS B C 1
ATOM 1194 O O . LYS B 1 55 ? 4.926 11.094 8.875 1 93.5 55 LYS B O 1
ATOM 1199 N N . LEU B 1 56 ? 3.461 12.742 9.164 1 94.69 56 LEU B N 1
ATOM 1200 C CA . LEU B 1 56 ? 2.496 12.117 8.266 1 94.69 56 LEU B CA 1
ATOM 1201 C C . LEU B 1 56 ? 3.027 12.078 6.836 1 94.69 56 LEU B C 1
ATOM 1203 O O . LEU B 1 56 ? 2.826 11.094 6.121 1 94.69 56 LEU B O 1
ATOM 1207 N N . GLU B 1 57 ? 3.654 13.062 6.445 1 94.69 57 GLU B N 1
ATOM 1208 C CA . GLU B 1 57 ? 4.258 13.102 5.117 1 94.69 57 GLU B CA 1
ATOM 1209 C C . GLU B 1 57 ? 5.312 12.016 4.949 1 94.69 57 GLU B C 1
ATOM 1211 O O . GLU B 1 57 ? 5.348 11.328 3.926 1 94.69 57 GLU B O 1
ATOM 1216 N N . SER B 1 58 ? 6.113 11.945 5.918 1 96.62 58 SER B N 1
ATOM 1217 C CA . SER B 1 58 ? 7.156 10.93 5.875 1 96.62 58 SER B CA 1
ATOM 1218 C C . SER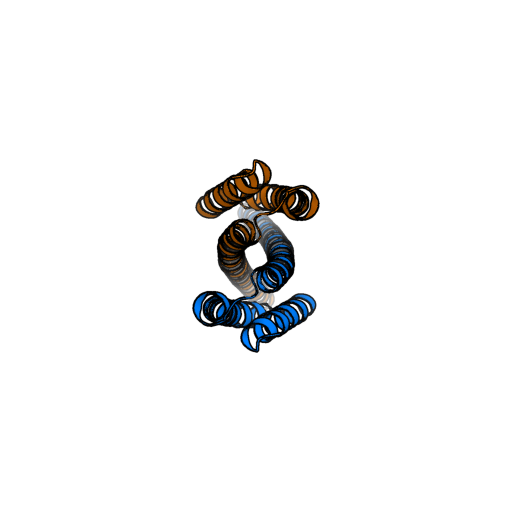 B 1 58 ? 6.559 9.523 5.867 1 96.62 58 SER B C 1
ATOM 1220 O O . SER B 1 58 ? 7.035 8.648 5.145 1 96.62 58 SER B O 1
ATOM 1222 N N . LEU B 1 59 ? 5.57 9.336 6.676 1 97.81 59 LEU B N 1
ATOM 1223 C CA . LEU B 1 59 ? 4.906 8.039 6.73 1 97.81 59 LEU B CA 1
ATOM 1224 C C . LEU B 1 59 ? 4.203 7.734 5.41 1 97.81 59 LEU B C 1
ATOM 1226 O O . LEU B 1 59 ? 4.242 6.602 4.93 1 97.81 59 LEU B O 1
ATOM 1230 N N . LEU B 1 60 ? 3.596 8.695 4.824 1 98.12 60 LEU B N 1
ATOM 1231 C CA . LEU B 1 60 ? 2.92 8.523 3.543 1 98.12 60 LEU B CA 1
ATOM 1232 C C . LEU B 1 60 ? 3.9 8.062 2.471 1 98.12 60 LEU B C 1
ATOM 1234 O O . LEU B 1 60 ? 3.572 7.188 1.664 1 98.12 60 LEU B O 1
ATOM 1238 N N . ALA B 1 61 ? 5.086 8.57 2.482 1 97.62 61 ALA B N 1
ATOM 1239 C CA . ALA B 1 61 ? 6.109 8.148 1.526 1 97.62 61 ALA B CA 1
ATOM 1240 C C . ALA B 1 61 ? 6.43 6.664 1.687 1 97.62 61 ALA B C 1
ATOM 1242 O O . ALA B 1 61 ? 6.633 5.957 0.697 1 97.62 61 ALA B O 1
ATOM 1243 N N . VAL B 1 62 ? 6.465 6.215 2.879 1 98.44 62 VAL B N 1
ATOM 1244 C CA . VAL B 1 62 ? 6.738 4.809 3.141 1 98.44 62 VAL B CA 1
ATOM 1245 C C . VAL B 1 62 ? 5.586 3.951 2.619 1 98.44 62 VAL B C 1
ATOM 1247 O O . VAL B 1 62 ? 5.809 2.91 1.997 1 98.44 62 VAL B O 1
ATOM 1250 N N . TYR B 1 63 ? 4.422 4.371 2.846 1 98.5 63 TYR B N 1
ATOM 1251 C CA . TYR B 1 63 ? 3.271 3.6 2.395 1 98.5 63 TYR B CA 1
ATOM 1252 C C . TYR B 1 63 ? 3.195 3.574 0.873 1 98.5 63 TYR B C 1
ATOM 1254 O O . TYR B 1 63 ? 2.781 2.574 0.282 1 98.5 63 TYR B O 1
ATOM 1262 N N . GLN B 1 64 ? 3.574 4.641 0.251 1 98.44 64 GLN B N 1
ATOM 1263 C CA . GLN B 1 64 ? 3.646 4.641 -1.206 1 98.44 64 GLN B CA 1
ATOM 1264 C C . GLN B 1 64 ? 4.664 3.621 -1.706 1 98.44 64 GLN B C 1
ATOM 1266 O O . GLN B 1 64 ? 4.418 2.918 -2.689 1 98.44 64 GLN B O 1
ATOM 1271 N N . GLN B 1 65 ? 5.723 3.588 -1.052 1 98.19 65 GLN B N 1
ATOM 1272 C CA . GLN B 1 65 ? 6.738 2.605 -1.414 1 98.19 65 GLN B CA 1
ATOM 1273 C C . GLN B 1 65 ? 6.238 1.184 -1.183 1 98.19 65 GLN B C 1
ATOM 1275 O O . GLN B 1 65 ? 6.445 0.303 -2.02 1 98.19 65 GLN B O 1
ATOM 1280 N N . LEU B 1 66 ? 5.664 0.961 -0.016 1 98.69 66 LEU B N 1
ATOM 1281 C CA . LEU B 1 66 ? 5.102 -0.349 0.29 1 98.69 66 LEU B CA 1
ATOM 1282 C C . LEU B 1 66 ? 4.102 -0.773 -0.783 1 98.69 66 LEU B C 1
ATOM 1284 O O . LEU B 1 66 ? 4.129 -1.916 -1.245 1 98.69 66 LEU B O 1
ATOM 1288 N N . LEU B 1 67 ? 3.273 0.139 -1.181 1 98.5 67 LEU B N 1
ATOM 1289 C CA . LEU B 1 67 ? 2.273 -0.158 -2.201 1 98.5 67 LEU B CA 1
ATOM 1290 C C . LEU B 1 67 ? 2.938 -0.524 -3.523 1 98.5 67 LEU B C 1
ATOM 1292 O O . LEU B 1 67 ? 2.551 -1.502 -4.168 1 98.5 67 LEU B O 1
ATOM 1296 N N . GLU B 1 68 ? 3.896 0.229 -3.932 1 97.38 68 GLU B N 1
ATOM 1297 C CA . GLU B 1 68 ? 4.609 -0.032 -5.18 1 97.38 68 GLU B CA 1
ATOM 1298 C C . GLU B 1 68 ? 5.234 -1.424 -5.176 1 97.38 68 GLU B C 1
ATOM 1300 O O . GLU B 1 68 ? 5.043 -2.197 -6.117 1 97.38 68 GLU B O 1
ATOM 1305 N N . VAL B 1 69 ? 5.895 -1.711 -4.152 1 97.5 69 VAL B N 1
ATOM 1306 C CA . VAL B 1 69 ? 6.602 -2.986 -4.07 1 97.5 69 VAL B CA 1
ATOM 1307 C C . VAL B 1 69 ? 5.594 -4.133 -4.016 1 97.5 69 VAL B C 1
ATOM 1309 O O . VAL B 1 69 ? 5.77 -5.152 -4.688 1 97.5 69 VAL B O 1
ATOM 1312 N N . THR B 1 70 ? 4.621 -3.93 -3.225 1 97 70 THR B N 1
ATOM 1313 C CA . THR B 1 70 ? 3.645 -5 -3.053 1 97 70 THR B CA 1
ATOM 1314 C C . THR B 1 70 ? 2.865 -5.234 -4.344 1 97 70 THR B C 1
ATOM 1316 O O . THR B 1 70 ? 2.594 -6.379 -4.711 1 97 70 THR B O 1
ATOM 1319 N N . THR B 1 71 ? 2.486 -4.223 -4.969 1 97 71 THR B N 1
ATOM 1320 C CA . THR B 1 71 ? 1.793 -4.355 -6.246 1 97 71 THR B CA 1
ATOM 1321 C C . THR B 1 71 ? 2.691 -5.023 -7.285 1 97 71 THR B C 1
ATOM 1323 O O . THR B 1 71 ? 2.23 -5.855 -8.07 1 97 71 THR B O 1
ATOM 1326 N N . GLY B 1 72 ? 3.898 -4.609 -7.32 1 96.19 72 GLY B N 1
ATOM 1327 C CA . GLY B 1 72 ? 4.852 -5.254 -8.211 1 96.19 72 GLY B CA 1
ATOM 1328 C C . GLY B 1 72 ? 5.004 -6.738 -7.945 1 96.19 72 GLY B C 1
ATOM 1329 O O . GLY B 1 72 ? 5.043 -7.539 -8.883 1 96.19 72 GLY B O 1
ATOM 1330 N N . GLU B 1 73 ? 5.102 -7.113 -6.738 1 95.56 73 GLU B N 1
ATOM 1331 C CA . GLU B 1 73 ? 5.211 -8.523 -6.371 1 95.56 73 GLU B CA 1
ATOM 1332 C C . GLU B 1 73 ? 3.955 -9.297 -6.758 1 95.56 73 GLU B C 1
ATOM 1334 O O . GLU B 1 73 ? 4.039 -10.414 -7.27 1 95.56 73 GLU B O 1
ATOM 1339 N N . ARG B 1 74 ? 2.922 -8.68 -6.449 1 96.12 74 ARG B N 1
ATOM 1340 C CA . ARG B 1 74 ? 1.662 -9.305 -6.844 1 96.12 74 ARG B CA 1
ATOM 1341 C C . ARG B 1 74 ? 1.642 -9.594 -8.344 1 96.12 74 ARG B C 1
ATOM 1343 O O . ARG B 1 74 ? 1.25 -10.68 -8.766 1 96.12 74 ARG B O 1
ATOM 1350 N N . GLN B 1 75 ? 2.039 -8.641 -9.07 1 96.25 75 GLN B N 1
ATOM 1351 C CA . GLN B 1 75 ? 2.062 -8.797 -10.523 1 96.25 75 GLN B CA 1
ATOM 1352 C C . GLN B 1 75 ? 3.025 -9.906 -10.938 1 96.25 75 GLN B C 1
ATOM 1354 O O . GLN B 1 75 ? 2.715 -10.703 -11.828 1 96.25 75 GLN B O 1
ATOM 1359 N N . ALA B 1 76 ? 4.125 -9.969 -10.344 1 96.19 76 ALA B N 1
ATOM 1360 C CA . ALA B 1 76 ? 5.129 -10.977 -10.672 1 96.19 76 ALA B CA 1
ATOM 1361 C C . ALA B 1 76 ? 4.609 -12.383 -10.367 1 96.19 76 ALA B C 1
ATOM 1363 O O . ALA B 1 76 ? 4.77 -13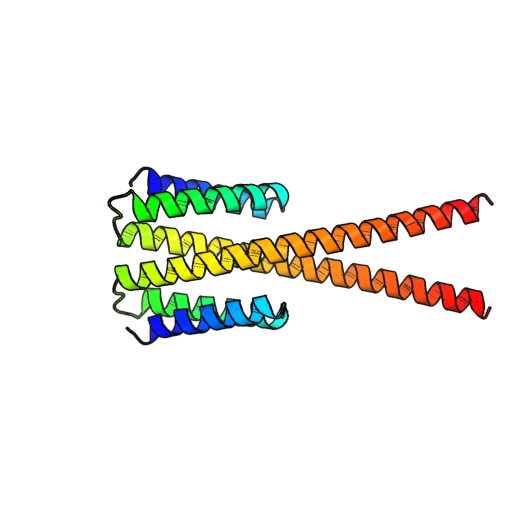.297 -11.18 1 96.19 76 ALA B O 1
ATOM 1364 N N . ILE B 1 77 ? 3.98 -12.523 -9.281 1 95.81 77 ILE B N 1
ATOM 1365 C CA . ILE B 1 77 ? 3.445 -13.828 -8.906 1 95.81 77 ILE B CA 1
ATOM 1366 C C . ILE B 1 77 ? 2.328 -14.219 -9.867 1 95.81 77 ILE B C 1
ATOM 1368 O O . ILE B 1 77 ? 2.24 -15.375 -10.289 1 95.81 77 ILE B O 1
ATOM 1372 N N . PHE B 1 78 ? 1.514 -13.312 -10.219 1 95.31 78 PHE B N 1
ATOM 1373 C CA . PHE B 1 78 ? 0.416 -13.562 -11.148 1 95.31 78 PHE B CA 1
ATOM 1374 C C . PHE B 1 78 ? 0.944 -14.031 -12.5 1 95.31 78 PHE B C 1
ATOM 1376 O O . PHE B 1 78 ? 0.409 -14.969 -13.086 1 95.31 78 PHE B O 1
ATOM 1383 N N . GLU B 1 79 ? 1.98 -13.383 -12.914 1 96.12 79 GLU B N 1
ATOM 1384 C CA . GLU B 1 79 ? 2.584 -13.758 -14.188 1 96.12 79 GLU B CA 1
ATOM 1385 C C . GLU B 1 79 ? 3.182 -15.164 -14.125 1 96.12 79 GLU B C 1
ATOM 1387 O O . GLU B 1 79 ? 3.041 -15.945 -15.062 1 96.12 79 GLU B O 1
ATOM 1392 N N . GLU B 1 80 ? 3.809 -15.43 -13.07 1 95.69 80 GLU B N 1
ATOM 1393 C CA . GLU B 1 80 ? 4.355 -16.781 -12.883 1 95.69 80 GLU B CA 1
ATOM 1394 C C . GLU B 1 80 ? 3.244 -17.828 -12.859 1 95.69 80 GLU B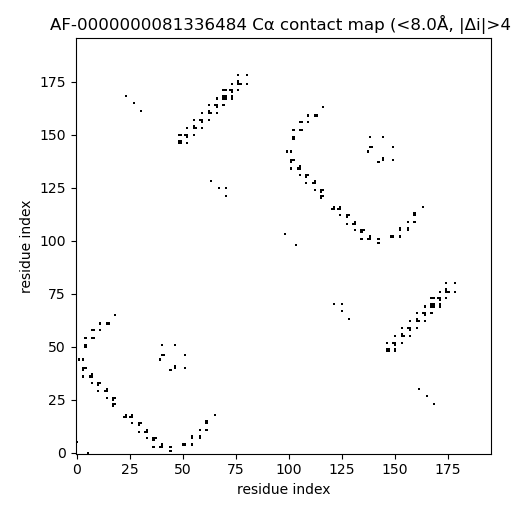 C 1
ATOM 1396 O O . GLU B 1 80 ? 3.359 -18.875 -13.5 1 95.69 80 GLU B O 1
ATOM 1401 N N . MET B 1 81 ? 2.287 -17.547 -12.195 1 95.12 81 MET B N 1
ATOM 1402 C CA . MET B 1 81 ? 1.154 -18.469 -12.109 1 95.12 81 MET B CA 1
ATOM 1403 C C . MET B 1 81 ? 0.529 -18.672 -13.484 1 95.12 81 MET B C 1
ATOM 1405 O O . MET B 1 81 ? 0.185 -19.797 -13.852 1 95.12 81 MET B O 1
ATOM 1409 N N . SER B 1 82 ? 0.413 -17.625 -14.133 1 95.06 82 SER B N 1
ATOM 1410 C CA . SER B 1 82 ? -0.159 -17.703 -15.469 1 95.06 82 SER B CA 1
ATOM 1411 C C . SER B 1 82 ? 0.69 -18.578 -16.391 1 95.06 82 SER B C 1
ATOM 1413 O O . SER B 1 82 ? 0.156 -19.328 -17.188 1 95.06 82 SER B O 1
ATOM 1415 N N . GLN B 1 83 ? 1.915 -18.406 -16.25 1 94.25 83 GLN B N 1
AT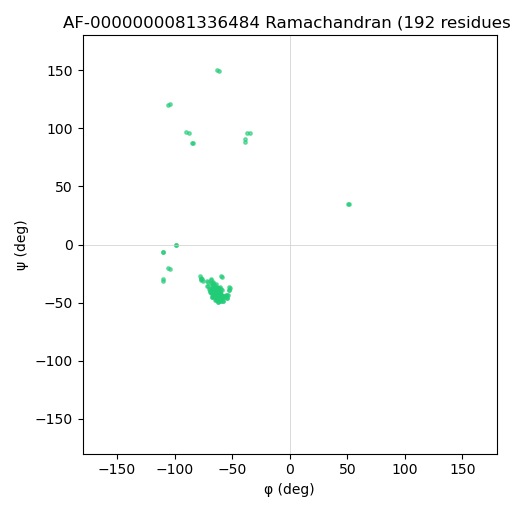OM 1416 C CA . GLN B 1 83 ? 2.83 -19.219 -17.047 1 94.25 83 GLN B CA 1
ATOM 1417 C C . GLN B 1 83 ? 2.686 -20.688 -16.703 1 94.25 83 GLN B C 1
ATOM 1419 O O . GLN B 1 83 ? 2.682 -21.547 -17.609 1 94.25 83 GLN B O 1
ATOM 1424 N N . ILE B 1 84 ? 2.49 -20.953 -15.516 1 91.5 84 ILE B N 1
ATOM 1425 C CA . ILE B 1 84 ? 2.318 -22.328 -15.078 1 91.5 84 ILE B CA 1
ATOM 1426 C C . ILE B 1 84 ? 1.009 -22.891 -15.633 1 91.5 84 ILE B C 1
ATOM 1428 O O . ILE B 1 84 ? 0.97 -24.016 -16.141 1 91.5 84 ILE B O 1
ATOM 1432 N N . ASN B 1 85 ? 0.032 -22.156 -15.531 1 90.25 85 ASN B N 1
ATOM 1433 C CA . ASN B 1 85 ? -1.271 -22.578 -16.031 1 90.25 85 ASN B CA 1
ATOM 1434 C C . ASN B 1 85 ? -1.252 -22.812 -17.531 1 90.25 85 ASN B C 1
ATOM 1436 O O . ASN B 1 85 ? -1.822 -23.797 -18.031 1 90.25 85 ASN B O 1
ATOM 1440 N N . ARG B 1 86 ? -0.563 -22.016 -18.109 1 91.62 86 ARG B N 1
ATOM 1441 C CA . ARG B 1 86 ? -0.469 -22.172 -19.547 1 91.62 86 ARG B CA 1
ATOM 1442 C C . ARG B 1 86 ? 0.309 -23.422 -19.922 1 91.62 86 ARG B C 1
ATOM 1444 O O . ARG B 1 86 ? -0.069 -24.141 -20.844 1 91.62 86 ARG B O 1
ATOM 1451 N N . ALA B 1 87 ? 1.283 -23.672 -19.25 1 86 87 ALA B N 1
ATOM 1452 C CA . ALA B 1 87 ? 2.09 -24.875 -19.484 1 86 87 ALA B CA 1
ATOM 1453 C C . ALA B 1 87 ? 1.297 -26.141 -19.172 1 86 87 ALA B C 1
ATOM 1455 O O . ALA B 1 87 ? 1.378 -27.125 -19.922 1 86 87 ALA B O 1
ATOM 1456 N N . GLN B 1 88 ? 0.562 -26.125 -18.219 1 83.94 88 GLN B N 1
ATOM 1457 C CA . GLN B 1 88 ? -0.255 -27.266 -17.844 1 83.94 88 GLN B CA 1
ATOM 1458 C C . GLN B 1 88 ? -1.328 -27.547 -18.891 1 83.94 88 GLN B C 1
ATOM 1460 O O . GLN B 1 88 ? -1.579 -28.703 -19.234 1 83.94 88 GLN B O 1
ATOM 1465 N N . ASN B 1 89 ? -1.85 -26.516 -19.266 1 85.25 89 ASN B N 1
ATOM 1466 C CA . ASN B 1 89 ? -2.893 -26.672 -20.281 1 85.25 89 ASN B CA 1
ATOM 1467 C C . ASN B 1 89 ? -2.324 -27.188 -21.594 1 85.25 89 ASN B C 1
ATOM 1469 O O . ASN B 1 89 ? -2.963 -28 -22.281 1 85.25 89 ASN B O 1
ATOM 1473 N N . ALA B 1 90 ? -1.215 -26.719 -21.938 1 83.94 90 ALA B N 1
ATOM 1474 C CA . ALA B 1 90 ? -0.547 -27.188 -23.156 1 83.94 90 ALA B CA 1
ATOM 1475 C C . ALA B 1 90 ? -0.189 -28.672 -23.031 1 83.94 90 ALA B C 1
ATOM 1477 O O . ALA B 1 90 ? -0.363 -29.438 -24 1 83.94 90 ALA B O 1
ATOM 1478 N N . SER B 1 91 ? 0.253 -29.125 -21.984 1 80.44 91 SER B N 1
ATOM 1479 C CA . SER B 1 91 ? 0.619 -30.531 -21.75 1 80.44 91 SER B CA 1
ATOM 1480 C C . SER B 1 91 ? -0.603 -31.438 -21.812 1 80.44 91 SER B C 1
ATOM 1482 O O . SER B 1 91 ? -0.536 -32.531 -22.359 1 80.44 91 SER B O 1
ATOM 1484 N N . LYS B 1 92 ? -1.66 -31 -21.328 1 80.44 92 LYS B N 1
ATOM 1485 C CA . LYS B 1 92 ? -2.896 -31.781 -21.344 1 80.44 92 LYS B CA 1
ATOM 1486 C C . LYS B 1 92 ? -3.396 -31.984 -22.781 1 80.44 92 LYS B C 1
ATOM 1488 O O . LYS B 1 92 ? -3.867 -33.062 -23.125 1 80.44 92 LYS B O 1
ATOM 1493 N N . VAL B 1 93 ? -3.289 -31.016 -23.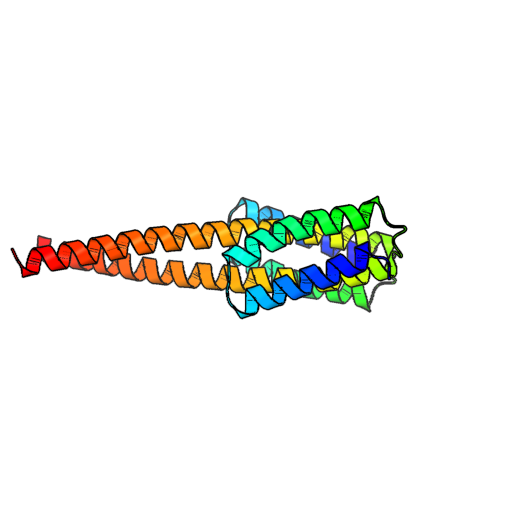516 1 79.25 93 VAL B N 1
ATOM 1494 C CA . VAL B 1 93 ? -3.752 -31.078 -24.906 1 79.25 93 VAL B CA 1
ATOM 1495 C C . VAL B 1 93 ? -2.879 -32.031 -25.703 1 79.25 93 VAL B C 1
ATOM 1497 O O . VAL B 1 93 ? -3.389 -32.844 -26.484 1 79.25 93 VAL B O 1
ATOM 1500 N N . TYR B 1 94 ? -1.663 -31.938 -25.359 1 77.12 94 TYR B N 1
ATOM 1501 C CA . TYR B 1 94 ? -0.738 -32.844 -26.047 1 77.12 94 TYR B CA 1
ATOM 1502 C C . TYR B 1 94 ? -0.988 -34.281 -25.672 1 77.12 94 TYR B C 1
ATOM 1504 O O . TYR B 1 94 ? -0.914 -35.188 -26.516 1 77.12 94 TYR B O 1
ATOM 1512 N N . HIS B 1 95 ? -1.345 -34.562 -24.594 1 73.56 95 HIS B N 1
ATOM 1513 C CA . HIS B 1 95 ? -1.6 -35.938 -24.156 1 73.56 95 HIS B CA 1
ATOM 1514 C C . HIS B 1 95 ? -2.939 -36.438 -24.688 1 73.56 95 HIS B C 1
ATOM 1516 O O . HIS B 1 95 ? -3.109 -37.625 -24.922 1 73.56 95 HIS B O 1
ATOM 1522 N N . LEU B 1 96 ? -3.9 -35.562 -24.906 1 70.69 96 LEU B N 1
ATOM 1523 C CA . LEU B 1 96 ? -5.199 -35.969 -25.422 1 70.69 96 LEU B CA 1
ATOM 1524 C C . LEU B 1 96 ? -5.129 -36.281 -26.922 1 70.69 96 LEU B C 1
ATOM 1526 O O . LEU B 1 96 ? -5.863 -37.125 -27.422 1 70.69 96 LEU B O 1
ATOM 1530 N N . PHE B 1 97 ? -4.258 -35.594 -27.641 1 71.12 97 PHE B N 1
ATOM 1531 C CA . PHE B 1 97 ? -4.254 -35.781 -29.078 1 71.12 97 PHE B CA 1
ATOM 1532 C C . PHE B 1 97 ? -2.998 -36.531 -29.531 1 71.12 97 PHE B C 1
ATOM 1534 O O . PHE B 1 97 ? -2.834 -36.812 -30.719 1 71.12 97 PHE B O 1
ATOM 1541 N N . GLY B 1 98 ? -2.166 -36.75 -28.688 1 52.5 98 GLY B N 1
ATOM 1542 C CA . GLY B 1 98 ? -1.072 -37.625 -29.094 1 52.5 98 GLY B CA 1
ATOM 1543 C C . GLY B 1 98 ? -1.302 -39.062 -28.75 1 52.5 98 GLY B C 1
ATOM 1544 O O . GLY B 1 98 ? -2.199 -39.406 -27.969 1 52.5 98 GLY B O 1
#

Secondary structure (DSSP, 8-state):
--HHHHHHHHHHHHHHHHHHTT-HHHHHHHHHHHHHHHHHHHHHS---HHHHHHHHHHHHHHHHHHHHHHHHHHHHHHHHHHHHHHHHHHHHHHHHH-/--HHHHHHHHHHHHHHHHHHTT-HHHHHHHHHHHHHHHHHHHHHS---HHHHHHHHHHHHHHHHHHHHHHHHHHHHHHHHHHHHHHHHHHHHHHHHH-

Foldseek 3Di:
DDPLLVVLVVLLVQLVVCVVVVVVVSNVVSVVVNVVSLVCQVPPDPHPPVSNVVSVVSSVVSVVVVVVVVVVVVVVVVVVVVVVVVVVVVVVVVVVVD/DDPLLVVLVVLLVQLVVCVVVVVVVSNVVSVVVNVVSLVCQVPPDPHPPVSNVVSVVSSVVSVVVVCVVVVVVVVVVVVVVVVVVVVVVVVVVVVVVD

Organism: NCBI:txid2813360

pLDDT: mean 90.52, std 10.05, range [52.28, 98.69]

Solvent-accessible surface area (backbone atoms only — not comparable to full-atom values): 10400 Å² total; per-residue (Å²): 130,55,71,49,58,50,48,48,55,52,46,44,51,51,42,51,54,25,56,77,66,64,35,61,68,56,38,55,55,49,52,58,53,40,54,52,42,50,51,46,32,72,72,68,40,89,57,55,45,63,61,50,32,52,51,50,52,55,42,39,53,50,42,53,49,52,36,53,52,39,50,50,49,32,51,52,51,50,51,53,41,48,51,51,53,49,51,52,52,54,52,51,52,48,61,71,74,96,129,55,71,49,59,51,47,49,54,52,45,44,50,51,43,51,51,24,57,75,66,66,34,62,69,56,37,54,56,49,52,58,51,41,53,54,42,52,50,45,31,71,72,66,41,89,57,54,47,63,60,50,31,52,51,50,52,56,42,40,53,50,41,52,48,51,37,53,52,39,48,51,49,32,50,51,52,50,52,52,40,49,51,50,52,50,51,52,52,52,52,51,52,48,62,72,74,95

Nearest PDB structures (foldseek):
  4u7y-assembly1_A  TM=6.776E-01  e=7.473E-01  Homo sapiens
  1yxr-assembly1_A  TM=6.517E-01  e=1.320E+00  Homo sapiens
  2k3w-assembly1_A  TM=6.603E-01  e=3.001E+00  Homo sapiens
  2cpt-assembly1_A  TM=5.808E-01  e=3.406E+00  Homo sapiens
  4u7y-assembly1_A  TM=6.776E-01  e=1.032E+00  Homo sapiens